Protein AF-A0A7C7A489-F1 (afdb_monomer)

Sequence (242 aa):
MLIPAAVTIYVAVKKGDIIIATSIGTVVALLFSLALGLTDMSTLFFIEDGAVGGVMVDGVAGMVDICILALLVISCVHIMEAGGGDKKLLELASKFVKSARGAEAAISILVIIMSSIMGLNAPPILAVGTFFAKPIGEEYNIHPYRRANILDATANTLVYSLPWTPALLLVQSISKQANQEFGSVIPVFSTSEMTPWIIYCWVMLVVMIFAVVTGWGREYIGPDGEPVYYNPKEKVSKEMVQ

Mean predicted aligned error: 8.94 Å

Secondary structure (DSSP, 8-state):
-HHHHHHHHHHHHHH--HHHHHHHHHHHHHHHHHHTTSS-HHHHSEEETTEEESHHHHHHHHHHHHHHHHHHHHHHHHHHHHTTHHHHHHHHHHHH--SHHHHHHHHHHHHHHHHHHHT-SHHHHHHHIIIIIHHHHHHTTB-HHHHHHHHHHHHTTGGGGSTTSHHHHHHHHHHHHHHHHHGGGS----HHHHGGG-HHHHHHHHHHHHHHHHTTT--EE-TTS-EESS-HHHHHHHHT--

Radius of gyration: 22.42 Å; Cα contacts (8 Å, |Δi|>4): 260; chains: 1; bounding box: 54×37×72 Å

pLDDT: mean 83.53, std 9.24, range [39.88, 93.19]

Foldseek 3Di:
DVVLVVQLVVCCVPPVDNVVSVVSSVVVVVVVCVVVVVDDPCQQWPADPNDIDHPVVVVVVVCVVLVVLLVVLVVVLVVCVVVCVLVVLLVVQVVQQVAPLSLLVVLLVQLLVVLQVVLDQSNSLSNSVRNPLVSSCVVNQFAPVVSSCSSRLSSQAQSCLHQPHPNLVVVLVVLVVVCVVVPPVRDRDRSNVCSVVPVVNNVSVVVSVVCSVVVPPTWGQDPVRDTDSDRVVVVVVVVVVD

Solvent-accessible surface area (backbone atoms only — not comparable to full-atom values): 12921 Å² total; per-residue (Å²): 116,67,66,31,52,52,52,19,52,53,40,26,73,74,68,70,39,62,68,62,14,51,53,53,20,52,54,47,39,52,53,51,32,46,75,69,69,76,45,54,74,64,54,45,52,35,73,57,98,88,41,78,41,29,58,59,49,52,56,53,58,72,44,45,64,60,52,53,49,49,52,53,49,52,52,53,45,52,54,33,52,75,68,47,41,56,59,54,50,45,59,58,43,52,75,77,30,87,46,60,51,42,47,49,43,52,45,34,52,52,28,35,53,46,5,48,74,69,39,44,46,69,69,32,41,54,48,46,42,63,70,47,42,48,60,52,27,59,74,60,39,43,22,69,67,46,52,51,50,45,44,52,56,34,21,63,8,64,19,70,36,37,50,84,11,63,67,34,49,47,52,40,50,51,32,48,54,48,20,72,75,66,35,88,80,42,75,70,64,54,38,72,70,48,26,79,69,44,53,68,27,57,51,48,41,53,52,48,52,48,28,35,69,76,46,62,83,51,34,14,52,34,98,86,67,48,82,27,80,58,64,59,75,66,50,54,61,52,64,77,72,107

Structure (mmCIF, N/CA/C/O backbone):
data_AF-A0A7C7A489-F1
#
_entry.id   AF-A0A7C7A489-F1
#
loop_
_atom_site.group_PDB
_atom_site.id
_atom_site.type_symbol
_atom_site.label_atom_id
_atom_site.label_alt_id
_atom_site.label_comp_id
_atom_site.label_asym_id
_atom_site.label_entity_id
_atom_site.label_seq_id
_atom_site.pdbx_PDB_ins_code
_atom_site.Cartn_x
_atom_site.Cartn_y
_atom_site.Cartn_z
_atom_site.occupancy
_atom_site.B_iso_or_equiv
_atom_site.auth_seq_id
_atom_site.auth_comp_id
_atom_site.auth_asym_id
_atom_site.auth_atom_id
_atom_site.pdbx_PDB_model_num
ATOM 1 N N . MET A 1 1 ? 13.845 -9.366 -15.078 1.00 66.38 1 MET A N 1
ATOM 2 C CA . MET A 1 1 ? 13.034 -8.774 -13.985 1.00 66.38 1 MET A CA 1
ATOM 3 C C . MET A 1 1 ? 12.353 -9.804 -13.074 1.00 66.38 1 MET A C 1
ATOM 5 O O . MET A 1 1 ? 12.264 -9.544 -11.883 1.00 66.38 1 MET A O 1
ATOM 9 N N . LEU A 1 2 ? 11.912 -10.973 -13.569 1.00 82.38 2 LEU A N 1
ATOM 10 C CA . LEU A 1 2 ? 11.177 -11.955 -12.745 1.00 82.38 2 LEU A CA 1
ATOM 11 C C . LEU A 1 2 ? 12.017 -12.651 -11.660 1.00 82.38 2 LEU A C 1
ATOM 13 O O . LEU A 1 2 ? 11.511 -12.883 -10.568 1.00 82.38 2 LEU A O 1
ATOM 17 N N . ILE A 1 3 ? 13.291 -12.967 -11.931 1.00 87.44 3 ILE A N 1
ATOM 18 C CA . ILE A 1 3 ? 14.142 -13.684 -10.964 1.00 87.44 3 ILE A CA 1
ATOM 19 C C . ILE A 1 3 ? 14.401 -12.846 -9.699 1.00 87.44 3 ILE A C 1
ATOM 21 O O . ILE A 1 3 ? 14.109 -13.349 -8.614 1.00 87.44 3 ILE A O 1
ATOM 25 N N . PRO A 1 4 ? 14.856 -11.577 -9.785 1.00 87.44 4 PRO A N 1
ATOM 26 C CA . PRO A 1 4 ? 14.993 -10.737 -8.595 1.00 87.44 4 PRO A CA 1
ATOM 27 C C . PRO A 1 4 ? 13.687 -10.601 -7.806 1.00 87.44 4 PRO A C 1
ATOM 29 O O . PRO A 1 4 ? 13.697 -10.770 -6.591 1.00 87.44 4 PRO A O 1
ATOM 32 N N . ALA A 1 5 ? 12.553 -10.403 -8.491 1.00 87.75 5 ALA A N 1
ATOM 33 C CA . ALA A 1 5 ? 11.243 -10.314 -7.847 1.00 87.75 5 ALA A CA 1
ATOM 34 C C . ALA A 1 5 ? 10.870 -11.604 -7.093 1.00 87.75 5 ALA A C 1
ATOM 36 O O . ALA A 1 5 ? 10.425 -11.548 -5.948 1.00 87.75 5 ALA A O 1
ATOM 37 N N . ALA A 1 6 ? 11.105 -12.774 -7.694 1.00 89.75 6 ALA A N 1
ATOM 38 C CA . ALA A 1 6 ? 10.862 -14.061 -7.048 1.00 89.75 6 ALA A CA 1
ATOM 39 C C . ALA A 1 6 ? 11.741 -14.254 -5.799 1.00 89.75 6 ALA A C 1
ATOM 41 O O . ALA A 1 6 ? 11.254 -14.726 -4.772 1.00 89.75 6 ALA A O 1
ATOM 42 N N . VAL A 1 7 ? 13.013 -13.840 -5.858 1.00 89.50 7 VAL A N 1
ATOM 43 C CA . VAL A 1 7 ? 13.924 -13.884 -4.705 1.00 89.50 7 VAL A CA 1
ATOM 44 C C . VAL A 1 7 ? 13.444 -12.953 -3.590 1.00 89.50 7 VAL A C 1
ATOM 46 O O . VAL A 1 7 ? 13.404 -13.373 -2.434 1.00 89.50 7 VAL A O 1
ATOM 49 N N . THR A 1 8 ? 13.021 -11.728 -3.914 1.00 89.62 8 THR A N 1
ATOM 50 C CA . THR A 1 8 ? 12.444 -10.788 -2.940 1.00 89.62 8 THR A CA 1
ATOM 51 C C . THR A 1 8 ? 11.235 -11.385 -2.234 1.00 89.62 8 THR A C 1
ATOM 53 O O . THR A 1 8 ? 11.190 -11.383 -1.005 1.00 89.62 8 THR A O 1
ATOM 56 N N . ILE A 1 9 ? 10.283 -11.943 -2.989 1.00 89.12 9 ILE A N 1
ATOM 57 C CA . ILE A 1 9 ? 9.074 -12.559 -2.425 1.00 89.12 9 ILE A CA 1
ATOM 58 C C . ILE A 1 9 ? 9.450 -13.740 -1.526 1.00 89.12 9 ILE A C 1
ATOM 60 O O . ILE A 1 9 ? 8.954 -13.844 -0.406 1.00 89.12 9 ILE A O 1
ATOM 64 N N . TYR A 1 10 ? 10.370 -14.600 -1.965 1.00 91.12 10 TYR A N 1
ATOM 65 C CA . TYR A 1 10 ? 10.822 -15.740 -1.170 1.00 91.12 10 TYR A CA 1
ATOM 66 C C . TYR A 1 10 ? 11.453 -15.314 0.166 1.00 91.12 10 TYR A C 1
ATOM 68 O O . TYR A 1 10 ? 11.145 -15.883 1.216 1.00 91.12 10 TYR A O 1
ATOM 76 N N . VAL A 1 11 ? 12.310 -14.289 0.154 1.00 89.75 11 VAL A N 1
ATOM 77 C CA . VAL A 1 11 ? 12.927 -13.757 1.377 1.00 89.75 11 VAL A CA 1
ATOM 78 C C . VAL A 1 11 ? 11.886 -13.098 2.281 1.00 89.75 11 VAL A C 1
ATOM 80 O O . VAL A 1 11 ? 11.924 -13.330 3.491 1.00 89.75 11 VAL A O 1
ATOM 83 N N . ALA A 1 12 ? 10.946 -12.335 1.714 1.00 89.06 12 ALA A N 1
ATOM 84 C CA . ALA A 1 12 ? 9.865 -11.698 2.464 1.00 89.06 12 ALA A CA 1
ATOM 85 C C . ALA A 1 12 ? 9.018 -12.738 3.207 1.00 89.06 12 ALA A C 1
ATOM 87 O O . ALA A 1 12 ? 8.796 -12.602 4.407 1.00 89.06 12 ALA A O 1
ATOM 88 N N . VAL A 1 13 ? 8.630 -13.821 2.527 1.00 88.88 13 VAL A N 1
ATOM 89 C CA . VAL A 1 13 ? 7.837 -14.908 3.122 1.00 88.88 13 VAL A CA 1
ATOM 90 C C . VAL A 1 13 ? 8.614 -15.647 4.215 1.00 88.88 13 VAL A C 1
ATOM 92 O O . VAL A 1 13 ? 8.036 -16.010 5.235 1.00 88.88 13 VAL A O 1
ATOM 95 N N . LYS A 1 14 ? 9.924 -15.866 4.040 1.00 88.94 14 LYS A N 1
ATOM 96 C CA . LYS A 1 14 ? 10.725 -16.647 4.996 1.00 88.94 14 LYS A CA 1
ATOM 97 C C . LYS A 1 14 ? 11.147 -15.862 6.241 1.00 88.94 14 LYS A C 1
ATOM 99 O O . LYS A 1 14 ? 11.217 -16.446 7.318 1.00 88.94 14 LYS A O 1
ATOM 104 N N . LYS A 1 15 ? 11.506 -14.582 6.095 1.00 82.06 15 LYS A N 1
ATOM 105 C CA . LYS A 1 15 ? 12.010 -13.750 7.204 1.00 82.06 15 LYS A CA 1
ATOM 106 C C . LYS A 1 15 ? 10.948 -12.851 7.835 1.00 82.06 15 LYS A C 1
ATOM 108 O O . LYS A 1 15 ? 11.158 -12.418 8.960 1.00 82.06 15 LYS A O 1
ATOM 113 N N . GLY A 1 16 ? 9.866 -12.533 7.124 1.00 77.50 16 GLY A N 1
ATOM 114 C CA . GLY A 1 16 ? 8.839 -11.593 7.588 1.00 77.50 16 GLY A CA 1
ATOM 115 C C . GLY A 1 16 ? 9.279 -10.123 7.627 1.00 77.50 16 GLY A C 1
ATOM 116 O O . GLY A 1 16 ? 8.478 -9.265 7.981 1.00 77.50 16 GLY A O 1
ATOM 117 N N . ASP A 1 17 ? 10.524 -9.813 7.251 1.00 84.38 17 ASP A N 1
ATOM 118 C CA . ASP A 1 17 ? 11.072 -8.455 7.255 1.00 84.38 17 ASP A CA 1
ATOM 119 C C . ASP A 1 17 ? 11.165 -7.911 5.823 1.00 84.38 17 ASP A C 1
ATOM 121 O O . ASP A 1 17 ? 11.968 -8.372 4.999 1.00 84.38 17 ASP A O 1
ATOM 125 N N . ILE A 1 18 ? 10.331 -6.910 5.538 1.00 84.69 18 ILE A N 1
ATOM 126 C CA . ILE A 1 18 ? 10.249 -6.276 4.223 1.00 84.69 18 ILE A CA 1
ATOM 127 C C . ILE A 1 18 ? 11.504 -5.459 3.881 1.00 84.69 18 ILE A C 1
ATOM 129 O O . ILE A 1 18 ? 11.868 -5.386 2.709 1.00 84.69 18 ILE A O 1
ATOM 133 N N . ILE A 1 19 ? 12.211 -4.899 4.871 1.00 87.38 19 ILE A N 1
ATOM 134 C CA . ILE A 1 19 ? 13.444 -4.117 4.670 1.00 87.38 19 ILE A CA 1
ATOM 135 C C . ILE A 1 19 ? 14.561 -5.046 4.201 1.00 87.38 19 ILE A C 1
ATOM 137 O O . ILE A 1 19 ? 15.261 -4.755 3.230 1.00 87.38 19 ILE A O 1
ATOM 141 N N . ILE A 1 20 ? 14.702 -6.205 4.846 1.00 89.19 20 ILE A N 1
ATOM 142 C CA . ILE A 1 20 ? 15.692 -7.209 4.444 1.00 89.19 20 ILE A CA 1
ATOM 143 C C . ILE A 1 20 ? 15.353 -7.765 3.056 1.00 89.19 20 ILE A C 1
ATOM 145 O O . ILE A 1 20 ? 16.240 -7.904 2.211 1.00 89.19 20 ILE A O 1
ATOM 1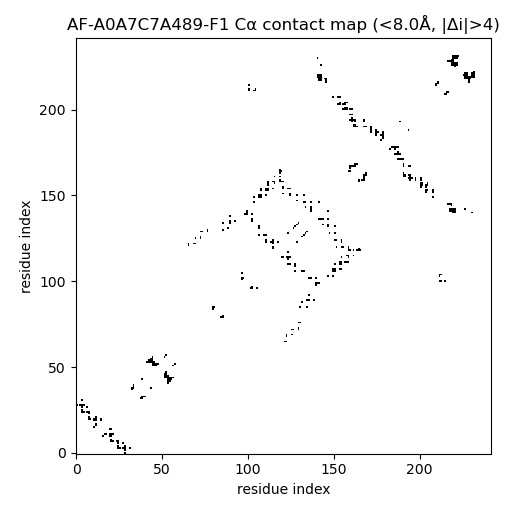49 N N . ALA A 1 21 ? 14.079 -8.077 2.808 1.00 89.62 21 ALA A N 1
ATOM 150 C CA . ALA A 1 21 ? 13.636 -8.637 1.537 1.00 89.62 21 ALA A CA 1
ATOM 151 C C . ALA A 1 21 ? 13.879 -7.689 0.356 1.00 89.62 21 ALA A C 1
ATOM 153 O O . ALA A 1 21 ? 14.418 -8.108 -0.671 1.00 89.62 21 ALA A O 1
ATOM 154 N N . THR A 1 22 ? 13.520 -6.414 0.510 1.00 89.12 22 THR A N 1
ATOM 155 C CA . THR A 1 22 ? 13.726 -5.384 -0.518 1.00 89.12 22 THR A CA 1
ATOM 156 C C . THR A 1 22 ? 15.206 -5.098 -0.736 1.00 89.12 22 THR A C 1
ATOM 158 O O . THR A 1 22 ? 15.642 -5.063 -1.882 1.00 89.12 22 THR A O 1
ATOM 161 N N . SER A 1 23 ? 16.003 -5.015 0.333 1.00 90.75 23 SER A N 1
ATOM 162 C CA . SER A 1 23 ? 17.452 -4.797 0.233 1.00 90.75 23 SER A CA 1
ATOM 163 C C . SER A 1 23 ? 18.152 -5.920 -0.542 1.00 90.75 23 SER A C 1
ATOM 165 O O . SER A 1 23 ? 18.919 -5.657 -1.468 1.00 90.75 23 SER A O 1
ATOM 167 N N . ILE A 1 24 ? 17.850 -7.185 -0.219 1.00 90.75 24 ILE A N 1
ATOM 168 C CA . ILE A 1 24 ? 18.388 -8.347 -0.949 1.00 90.75 24 ILE A CA 1
ATOM 169 C C . ILE A 1 24 ? 17.882 -8.355 -2.395 1.00 90.75 24 ILE A C 1
ATOM 171 O O . ILE A 1 24 ? 18.660 -8.599 -3.315 1.00 90.75 24 ILE A O 1
ATOM 175 N N . GLY A 1 25 ? 16.602 -8.043 -2.599 1.00 90.00 25 GLY A N 1
ATOM 176 C CA . GLY A 1 25 ? 15.992 -7.897 -3.918 1.00 90.00 25 GLY A CA 1
ATOM 177 C C . GLY A 1 25 ? 16.738 -6.933 -4.829 1.00 90.00 25 GLY A C 1
ATOM 178 O O . GLY A 1 25 ? 17.079 -7.293 -5.954 1.00 90.00 25 GLY A O 1
ATOM 179 N N . THR A 1 26 ? 17.039 -5.736 -4.325 1.00 89.38 26 THR A N 1
ATOM 180 C CA . THR A 1 26 ? 17.765 -4.695 -5.060 1.00 89.38 26 THR A CA 1
ATOM 181 C C . THR A 1 26 ? 19.175 -5.145 -5.429 1.00 89.38 26 THR A C 1
ATOM 183 O O . THR A 1 26 ? 19.579 -4.989 -6.578 1.00 89.38 26 THR A O 1
ATOM 186 N N . VAL A 1 27 ? 19.911 -5.774 -4.504 1.00 90.00 27 VAL A N 1
ATOM 187 C CA . VAL A 1 27 ? 21.261 -6.295 -4.790 1.00 90.00 27 VAL A CA 1
ATOM 188 C C . VAL A 1 27 ? 21.215 -7.391 -5.856 1.00 90.00 27 VAL A C 1
ATOM 190 O O . VAL A 1 27 ? 22.009 -7.380 -6.794 1.00 90.00 27 VAL A O 1
ATOM 193 N N . VAL A 1 28 ? 20.264 -8.322 -5.760 1.00 90.38 28 VAL A N 1
ATOM 194 C CA . VAL A 1 28 ? 20.098 -9.387 -6.761 1.00 90.38 28 VAL A CA 1
ATOM 195 C C . VAL A 1 28 ? 19.691 -8.805 -8.114 1.00 90.38 28 VAL A C 1
ATOM 197 O O . VAL A 1 28 ? 20.223 -9.234 -9.134 1.00 90.38 28 VAL A O 1
ATOM 200 N N . ALA A 1 29 ? 18.798 -7.812 -8.144 1.00 88.69 29 ALA A N 1
ATOM 201 C CA . ALA A 1 29 ? 18.410 -7.118 -9.370 1.00 88.69 29 ALA A CA 1
ATOM 202 C C . ALA A 1 29 ? 19.604 -6.433 -10.037 1.00 88.69 29 ALA A C 1
ATOM 204 O O . ALA A 1 29 ? 19.788 -6.587 -11.243 1.00 88.69 29 ALA A O 1
ATOM 205 N N . LEU A 1 30 ? 20.441 -5.755 -9.250 1.00 88.00 30 LEU A N 1
ATOM 206 C CA . LEU A 1 30 ? 21.654 -5.097 -9.717 1.00 88.00 30 LEU A CA 1
ATOM 207 C C . LEU A 1 30 ? 22.629 -6.093 -10.359 1.00 88.00 30 LEU A C 1
ATOM 209 O O . LEU A 1 30 ? 23.068 -5.894 -11.490 1.00 88.00 30 LEU A O 1
ATOM 213 N N . LEU A 1 31 ? 22.916 -7.199 -9.663 1.00 87.81 31 LEU A N 1
ATOM 214 C CA . LEU A 1 31 ? 23.804 -8.251 -10.162 1.00 87.81 31 LEU A CA 1
ATOM 215 C C . LEU A 1 31 ? 23.260 -8.903 -11.436 1.00 87.81 31 LEU A C 1
ATOM 217 O O . LEU A 1 31 ? 24.017 -9.140 -12.373 1.00 87.81 31 LEU A O 1
ATOM 221 N N . PHE A 1 32 ? 21.951 -9.157 -11.497 1.00 88.25 32 PHE A N 1
ATOM 222 C CA . PHE A 1 32 ? 21.306 -9.686 -12.699 1.00 88.25 32 PHE A CA 1
ATOM 223 C C . PHE A 1 32 ? 21.359 -8.705 -13.872 1.00 88.25 32 PHE A C 1
ATOM 225 O O . PHE A 1 32 ? 21.563 -9.138 -15.003 1.00 88.25 32 PHE A O 1
ATOM 232 N N . SER A 1 33 ? 21.180 -7.405 -13.621 1.00 85.50 33 SER A N 1
ATOM 233 C CA . SER A 1 33 ? 21.236 -6.375 -14.665 1.00 85.50 33 SER A CA 1
ATOM 234 C C . SER A 1 33 ? 22.630 -6.284 -15.287 1.00 85.50 33 SER A C 1
ATOM 236 O O . SER A 1 33 ? 22.757 -6.277 -16.510 1.00 85.50 33 SER A O 1
ATOM 238 N N . LEU A 1 34 ? 23.670 -6.316 -14.445 1.00 86.31 34 LEU A N 1
ATOM 239 C CA . LEU A 1 34 ? 25.073 -6.341 -14.870 1.00 86.31 34 LEU A CA 1
ATOM 240 C C . LEU A 1 34 ? 25.415 -7.633 -15.627 1.00 86.31 34 LEU A C 1
ATOM 242 O O . LEU A 1 34 ? 26.027 -7.588 -16.689 1.00 86.31 34 LEU A O 1
ATOM 246 N N . ALA A 1 35 ? 24.990 -8.792 -15.113 1.00 86.06 35 ALA A N 1
ATOM 247 C CA . ALA A 1 35 ? 25.292 -10.089 -15.723 1.00 86.06 35 ALA A CA 1
ATOM 248 C C . ALA A 1 35 ? 24.660 -10.267 -17.114 1.00 86.06 35 ALA A C 1
ATOM 250 O O . ALA A 1 35 ? 25.214 -10.971 -17.955 1.00 86.06 35 ALA A O 1
ATOM 251 N N . LEU A 1 36 ? 23.504 -9.644 -17.357 1.00 85.06 36 LEU A N 1
ATOM 252 C CA . LEU A 1 36 ? 22.805 -9.683 -18.643 1.00 85.06 36 LEU A CA 1
ATOM 253 C C . LEU A 1 36 ? 23.231 -8.556 -19.598 1.00 85.06 36 LEU A C 1
ATOM 255 O O . LEU A 1 36 ? 22.686 -8.474 -20.696 1.00 85.06 36 LEU A O 1
ATOM 259 N N . GLY A 1 37 ? 24.165 -7.687 -19.193 1.00 80.88 37 GLY A N 1
ATOM 260 C CA . GLY A 1 37 ? 24.594 -6.534 -19.991 1.00 80.88 37 GLY A CA 1
ATOM 261 C C . GLY A 1 37 ? 23.483 -5.505 -20.227 1.00 80.88 37 GLY A C 1
ATOM 262 O O . GLY A 1 37 ? 23.537 -4.753 -21.192 1.00 80.88 37 GLY A O 1
ATOM 263 N N . LEU A 1 38 ? 22.450 -5.488 -19.374 1.00 80.69 38 LEU A N 1
ATOM 264 C CA . LEU A 1 38 ? 21.348 -4.520 -19.450 1.00 80.69 38 LEU A CA 1
ATOM 265 C C . LEU A 1 38 ? 21.744 -3.156 -18.870 1.00 80.69 38 LEU A C 1
ATOM 267 O O . LEU A 1 38 ? 21.043 -2.165 -19.060 1.00 80.69 38 LEU A O 1
ATOM 271 N N . THR A 1 39 ? 22.816 -3.113 -18.083 1.00 75.31 39 THR A N 1
ATOM 272 C CA . THR A 1 39 ? 23.300 -1.919 -17.386 1.00 75.31 39 THR A CA 1
ATOM 273 C C . THR A 1 39 ? 24.802 -2.058 -17.192 1.00 75.31 39 THR A C 1
ATOM 275 O O . THR A 1 39 ? 25.259 -3.131 -16.805 1.00 75.31 39 THR A O 1
ATOM 278 N N . ASP A 1 40 ? 25.552 -0.981 -17.411 1.00 79.94 40 ASP A N 1
ATOM 279 C CA . ASP A 1 40 ? 26.994 -0.923 -17.166 1.00 79.94 40 ASP A CA 1
ATOM 280 C C . ASP A 1 40 ? 27.303 -0.211 -15.846 1.00 79.94 40 ASP A C 1
ATOM 282 O O . ASP A 1 40 ? 26.515 0.598 -15.345 1.00 79.94 40 ASP A O 1
ATOM 286 N N . MET A 1 41 ? 28.493 -0.452 -15.289 1.00 72.94 41 MET A N 1
ATOM 287 C CA . MET A 1 41 ? 28.943 0.236 -14.068 1.00 72.94 41 MET A CA 1
ATOM 288 C C . MET A 1 41 ? 28.953 1.764 -14.216 1.00 72.94 41 MET A C 1
ATOM 290 O O . MET A 1 41 ? 28.667 2.470 -13.253 1.00 72.94 41 MET A O 1
ATOM 294 N N . SER A 1 42 ? 29.199 2.270 -15.427 1.00 73.25 42 SER A N 1
ATOM 295 C CA . SER A 1 42 ? 29.129 3.699 -15.754 1.00 73.25 42 SER A CA 1
ATOM 296 C C . SER A 1 42 ? 27.712 4.266 -15.660 1.00 73.25 42 SER A C 1
ATOM 298 O O . SER A 1 42 ? 27.541 5.421 -15.307 1.00 73.25 42 SER A O 1
ATOM 300 N N . THR A 1 43 ? 26.677 3.468 -15.921 1.00 76.06 43 THR A N 1
ATOM 301 C CA . THR A 1 43 ? 25.277 3.906 -15.773 1.00 76.06 43 THR A CA 1
ATOM 302 C C . THR A 1 43 ? 24.770 3.824 -14.330 1.00 76.06 43 THR A C 1
ATOM 304 O O . THR A 1 43 ? 23.785 4.473 -13.978 1.00 76.06 43 THR A O 1
ATOM 307 N N . LEU A 1 44 ? 25.449 3.059 -13.467 1.00 76.50 44 LEU A N 1
ATOM 308 C CA . LEU A 1 44 ? 25.103 2.959 -12.046 1.00 76.50 44 LEU A CA 1
ATOM 309 C C . LEU A 1 44 ? 25.547 4.185 -11.255 1.00 76.50 44 LEU A C 1
ATOM 311 O O . LEU A 1 44 ? 24.767 4.700 -10.454 1.00 76.50 44 LEU A O 1
ATOM 315 N N . PHE A 1 45 ? 26.776 4.635 -11.506 1.00 77.75 45 PHE A N 1
ATOM 316 C CA . PHE A 1 45 ? 27.343 5.855 -10.951 1.00 77.75 45 PHE A CA 1
ATOM 317 C C . PHE A 1 45 ? 28.235 6.504 -12.003 1.00 77.75 45 PHE A C 1
ATOM 319 O O . PHE A 1 45 ? 29.250 5.930 -12.402 1.00 77.75 45 PHE A O 1
ATOM 326 N N . PHE A 1 46 ? 27.887 7.717 -12.411 1.00 79.50 46 PHE A N 1
ATOM 327 C CA . PHE A 1 46 ? 28.763 8.560 -13.210 1.00 79.50 46 PHE A CA 1
ATOM 328 C C . PHE A 1 46 ? 28.903 9.931 -12.571 1.00 79.50 46 PHE A C 1
ATOM 330 O O . PHE A 1 46 ? 28.091 10.353 -11.752 1.00 79.50 46 PHE A O 1
ATOM 337 N N . ILE A 1 47 ? 29.979 10.616 -12.932 1.00 78.88 47 ILE A N 1
ATOM 338 C CA . ILE A 1 47 ? 30.190 12.007 -12.565 1.00 78.88 47 ILE A CA 1
ATOM 339 C C . ILE A 1 47 ? 30.291 12.769 -13.874 1.00 78.88 47 ILE A C 1
ATOM 341 O O . ILE A 1 47 ? 31.210 12.527 -14.655 1.00 78.88 47 ILE A O 1
ATOM 345 N N . GLU A 1 48 ? 29.340 13.663 -14.108 1.00 76.06 48 GLU A N 1
ATOM 346 C CA . GLU A 1 48 ? 29.317 14.549 -15.268 1.00 76.06 48 GLU A CA 1
ATOM 347 C C . GLU A 1 48 ? 29.211 15.984 -14.749 1.00 76.06 48 GLU A C 1
ATOM 349 O O . GLU A 1 48 ? 28.388 16.281 -13.883 1.00 76.06 48 GLU A O 1
ATOM 354 N N . ASP A 1 49 ? 30.132 16.848 -15.181 1.00 73.44 49 ASP A N 1
ATOM 355 C CA . ASP A 1 49 ? 30.208 18.265 -14.793 1.00 73.44 49 ASP A CA 1
ATOM 356 C C . ASP A 1 49 ? 30.117 18.551 -13.278 1.00 73.44 49 ASP A C 1
ATOM 358 O O . ASP A 1 49 ? 29.551 19.547 -12.828 1.00 73.44 49 ASP A O 1
ATOM 362 N N . GLY A 1 50 ? 30.712 17.678 -12.458 1.00 76.88 50 GLY A N 1
ATOM 363 C CA . GLY A 1 50 ? 30.758 17.833 -11.000 1.00 76.88 50 GLY A CA 1
ATOM 364 C C . GLY A 1 50 ? 29.479 17.415 -10.265 1.00 76.88 50 GLY A C 1
ATOM 365 O O . GLY A 1 50 ? 29.450 17.480 -9.035 1.00 76.88 50 GLY A O 1
ATOM 366 N N . ALA A 1 51 ? 28.456 16.938 -10.979 1.00 75.44 51 ALA A N 1
ATOM 367 C CA . ALA A 1 51 ? 27.287 16.289 -10.402 1.00 75.44 51 ALA A CA 1
ATOM 368 C C . ALA A 1 51 ? 27.460 14.763 -10.422 1.00 75.44 51 ALA A C 1
ATOM 370 O O . ALA A 1 51 ? 27.904 14.184 -11.413 1.00 75.44 51 ALA A O 1
ATOM 371 N N . VAL A 1 52 ? 27.106 14.103 -9.315 1.00 80.31 52 VAL A N 1
ATOM 372 C CA . VAL A 1 52 ? 27.022 12.637 -9.269 1.00 80.31 52 VAL A CA 1
ATOM 373 C C . VAL A 1 52 ? 25.666 12.238 -9.842 1.00 80.31 52 VAL A C 1
ATOM 375 O O . VAL A 1 52 ? 24.635 12.603 -9.282 1.00 80.31 52 VAL A O 1
ATOM 378 N N . GLY A 1 53 ? 25.677 11.509 -10.950 1.00 79.62 53 GLY A N 1
ATOM 379 C CA . GLY A 1 53 ? 24.505 10.942 -11.602 1.00 79.62 53 GLY A CA 1
ATOM 380 C C . GLY A 1 53 ? 24.523 9.416 -11.577 1.00 79.62 53 GLY A C 1
ATOM 381 O O . GLY A 1 53 ? 25.487 8.779 -11.138 1.00 79.62 53 GLY A O 1
ATOM 382 N N . GLY A 1 54 ? 23.438 8.819 -12.053 1.00 84.38 54 GLY A N 1
ATOM 383 C CA . GLY A 1 54 ? 23.302 7.375 -12.192 1.00 84.38 54 GLY A CA 1
ATOM 384 C C . GLY A 1 54 ? 22.048 6.843 -11.520 1.00 84.38 54 GLY A C 1
ATOM 385 O O . GLY A 1 54 ? 21.454 7.482 -10.651 1.00 84.38 54 GLY A O 1
ATOM 386 N N . VAL A 1 55 ? 21.679 5.621 -11.898 1.00 83.56 55 VAL A N 1
ATOM 387 C CA . VAL A 1 55 ? 20.402 4.991 -11.520 1.00 83.56 55 VAL A CA 1
ATOM 388 C C . VAL A 1 55 ? 20.187 4.949 -10.000 1.00 83.56 55 VAL A C 1
ATOM 390 O O . VAL A 1 55 ? 19.060 5.074 -9.523 1.00 83.56 55 VAL A O 1
ATOM 393 N N . MET A 1 56 ? 21.260 4.799 -9.217 1.00 82.69 56 MET A N 1
ATOM 394 C CA . MET A 1 56 ? 21.175 4.781 -7.752 1.00 82.69 56 MET A CA 1
ATOM 395 C C . MET A 1 56 ? 20.909 6.170 -7.161 1.00 82.69 56 MET A C 1
ATOM 397 O O . MET A 1 56 ? 20.150 6.283 -6.199 1.00 82.69 56 MET A O 1
ATOM 401 N N . VAL A 1 57 ? 21.510 7.220 -7.729 1.00 85.75 57 VAL A N 1
ATOM 402 C CA . VAL A 1 57 ? 21.284 8.603 -7.286 1.00 85.75 57 VAL A CA 1
ATOM 403 C C . VAL A 1 57 ? 19.866 9.031 -7.637 1.00 85.75 57 VAL A C 1
ATOM 405 O O . VAL A 1 57 ? 19.161 9.538 -6.767 1.00 85.75 57 VAL A O 1
ATOM 408 N N . ASP A 1 58 ? 19.417 8.736 -8.857 1.00 85.94 58 ASP A N 1
ATOM 409 C CA . ASP A 1 58 ? 18.056 9.031 -9.314 1.00 85.94 58 ASP A CA 1
ATOM 410 C C . ASP A 1 58 ? 17.007 8.301 -8.466 1.00 85.94 58 ASP A C 1
ATOM 412 O O . ASP A 1 58 ? 15.986 8.879 -8.092 1.00 85.94 58 ASP A O 1
ATOM 416 N N . GLY A 1 59 ? 17.284 7.048 -8.089 1.00 84.44 59 GLY A N 1
ATOM 417 C CA . GLY A 1 59 ? 16.429 6.276 -7.190 1.00 84.44 59 GLY A CA 1
ATOM 418 C C . GLY A 1 59 ? 16.287 6.909 -5.803 1.00 84.44 59 GLY A C 1
ATOM 419 O O . GLY A 1 59 ? 15.182 6.967 -5.266 1.00 84.44 59 GLY A O 1
ATOM 420 N N . VAL A 1 60 ? 17.381 7.421 -5.226 1.00 86.94 60 VAL A N 1
ATOM 421 C CA . VAL A 1 60 ? 17.335 8.137 -3.939 1.00 86.94 60 VAL A CA 1
ATOM 422 C C . VAL A 1 60 ? 16.626 9.482 -4.093 1.00 86.94 60 VAL A C 1
ATOM 424 O O . VAL A 1 60 ? 15.755 9.801 -3.284 1.00 86.94 60 VAL A O 1
ATOM 427 N N . ALA A 1 61 ? 16.950 10.244 -5.140 1.00 87.94 61 ALA A N 1
ATOM 428 C CA . ALA A 1 61 ? 16.345 11.540 -5.427 1.00 87.94 61 ALA A CA 1
ATOM 429 C C . ALA A 1 61 ? 14.821 11.430 -5.598 1.00 87.94 61 ALA A C 1
ATOM 431 O O . ALA A 1 61 ? 14.082 12.223 -5.018 1.00 87.94 61 ALA A O 1
ATOM 432 N N . GLY A 1 62 ? 14.340 10.390 -6.287 1.00 85.38 62 GLY A N 1
ATOM 433 C CA . GLY A 1 62 ? 12.911 10.130 -6.481 1.00 85.38 62 GLY A CA 1
ATOM 434 C C . GLY A 1 62 ? 12.128 9.826 -5.196 1.00 85.38 62 GLY A C 1
ATOM 435 O O . GLY A 1 62 ? 10.903 9.919 -5.192 1.00 85.38 62 GLY A O 1
ATOM 436 N N . MET A 1 63 ? 12.806 9.494 -4.093 1.00 87.75 63 MET A N 1
ATOM 437 C CA . MET A 1 63 ? 12.167 9.223 -2.798 1.00 87.75 63 MET A CA 1
ATOM 438 C C . MET A 1 63 ? 12.174 10.427 -1.850 1.00 87.75 63 MET A C 1
ATOM 440 O O . MET A 1 63 ? 11.484 10.397 -0.828 1.00 87.75 63 MET A O 1
ATOM 444 N N . VAL A 1 64 ? 12.917 11.493 -2.171 1.00 89.69 64 VAL A N 1
ATOM 445 C CA . VAL A 1 64 ? 13.063 12.677 -1.308 1.00 89.69 64 VAL A CA 1
ATOM 446 C C . VAL A 1 64 ? 11.709 13.323 -1.013 1.00 89.69 64 VAL A C 1
ATOM 448 O O . VAL A 1 64 ? 11.422 13.622 0.146 1.00 89.69 64 VAL A O 1
ATOM 451 N N . ASP A 1 65 ? 10.840 13.454 -2.015 1.00 85.25 65 ASP A N 1
ATOM 452 C CA . ASP A 1 65 ? 9.521 14.079 -1.859 1.00 85.25 65 ASP A CA 1
ATOM 453 C C . ASP A 1 65 ? 8.632 13.332 -0.854 1.00 85.25 65 ASP A C 1
ATOM 455 O O . ASP A 1 65 ? 7.972 13.943 -0.009 1.00 85.25 65 ASP A O 1
ATOM 459 N N . ILE A 1 66 ? 8.652 11.995 -0.893 1.00 85.75 66 ILE A N 1
ATOM 460 C CA . ILE A 1 66 ? 7.884 11.149 0.031 1.00 85.75 66 ILE A CA 1
ATOM 461 C C . ILE A 1 66 ? 8.453 11.260 1.450 1.00 85.75 66 ILE A C 1
ATOM 463 O O . ILE A 1 66 ? 7.688 11.331 2.413 1.00 85.75 66 ILE A O 1
ATOM 467 N N . CYS A 1 67 ? 9.779 11.321 1.596 1.00 88.88 67 CYS A N 1
ATOM 468 C CA . CYS A 1 67 ? 10.430 11.531 2.889 1.00 88.88 67 CYS A CA 1
ATOM 469 C C . CYS A 1 67 ? 10.070 12.894 3.497 1.00 88.88 67 CYS A C 1
ATOM 471 O O . CYS A 1 67 ? 9.734 12.967 4.679 1.00 88.88 67 CYS A O 1
ATOM 473 N N . ILE A 1 68 ? 10.091 13.968 2.700 1.00 91.06 68 ILE A N 1
ATOM 474 C CA . ILE A 1 68 ? 9.698 15.310 3.151 1.00 91.06 68 ILE A CA 1
ATOM 475 C C . ILE A 1 68 ? 8.233 15.309 3.585 1.00 91.06 68 ILE A C 1
ATOM 477 O O . ILE A 1 68 ? 7.917 15.772 4.681 1.00 91.06 68 ILE A O 1
ATOM 481 N N . LEU A 1 69 ? 7.344 14.737 2.769 1.00 88.12 69 LEU A N 1
ATOM 482 C CA . LEU A 1 69 ? 5.939 14.592 3.129 1.00 88.12 69 LEU A CA 1
ATOM 483 C C . LEU A 1 69 ? 5.778 13.840 4.454 1.00 88.12 69 LEU A C 1
ATOM 485 O O . LEU A 1 69 ? 4.985 14.256 5.295 1.00 88.12 69 LEU A O 1
ATOM 489 N N . ALA A 1 70 ? 6.529 12.757 4.655 1.00 87.94 70 ALA A N 1
ATOM 490 C CA . ALA A 1 70 ? 6.450 11.970 5.874 1.00 87.94 70 ALA A CA 1
ATOM 491 C C . ALA A 1 70 ? 6.818 12.769 7.118 1.00 87.94 70 ALA A C 1
ATOM 493 O O . ALA A 1 70 ? 6.093 12.722 8.113 1.00 87.94 70 ALA A O 1
ATOM 494 N N . LEU A 1 71 ? 7.897 13.545 7.041 1.00 91.75 71 LEU A N 1
ATOM 495 C CA . LEU A 1 71 ? 8.308 14.430 8.124 1.00 91.75 71 LEU A CA 1
ATOM 496 C C . LEU A 1 71 ? 7.222 15.465 8.432 1.00 91.75 71 LEU A C 1
ATOM 498 O O . LEU A 1 71 ? 6.843 15.617 9.591 1.00 91.75 71 LEU A O 1
ATOM 502 N N . LEU A 1 72 ? 6.663 16.110 7.404 1.00 91.62 72 LEU A N 1
ATOM 503 C CA . LEU A 1 72 ? 5.610 17.114 7.570 1.00 91.62 72 LEU A CA 1
ATOM 504 C C . LEU A 1 72 ? 4.329 16.524 8.169 1.00 91.62 72 LEU A C 1
ATOM 506 O O . LEU A 1 72 ? 3.773 17.092 9.107 1.00 91.62 72 LEU A O 1
ATOM 510 N N . VAL A 1 73 ? 3.880 15.369 7.672 1.00 88.69 73 VAL A N 1
ATOM 511 C CA . VAL A 1 73 ? 2.699 14.663 8.187 1.00 88.69 73 VAL A CA 1
ATOM 512 C C . VAL A 1 73 ? 2.899 14.312 9.654 1.00 88.69 73 VAL A C 1
ATOM 514 O O . VAL A 1 73 ? 2.061 14.667 10.478 1.00 88.69 73 VAL A O 1
ATOM 517 N N . ILE A 1 74 ? 4.028 13.693 10.007 1.00 88.31 74 ILE A N 1
ATOM 518 C CA . ILE A 1 74 ? 4.320 13.318 11.393 1.00 88.31 74 ILE A CA 1
ATOM 519 C C . ILE A 1 74 ? 4.391 14.563 12.287 1.00 88.31 74 ILE A C 1
ATOM 521 O O . ILE A 1 74 ? 3.835 14.544 13.385 1.00 88.31 74 ILE A O 1
ATOM 525 N N . SER A 1 75 ? 5.006 15.661 11.836 1.00 91.12 75 SER A N 1
ATOM 526 C CA . SER A 1 75 ? 5.016 16.926 12.585 1.00 91.12 75 SER A CA 1
ATOM 527 C C . SER A 1 75 ? 3.606 17.477 12.814 1.00 91.12 75 SER A C 1
ATOM 529 O O . SER A 1 75 ? 3.269 17.859 13.933 1.00 91.12 75 SER A O 1
ATOM 531 N N . CYS A 1 76 ? 2.753 17.475 11.790 1.00 89.19 76 CYS A N 1
ATOM 532 C CA . CYS A 1 76 ? 1.363 17.905 11.912 1.00 89.19 76 CYS A CA 1
ATOM 533 C C . CYS A 1 76 ? 0.548 16.996 12.848 1.00 89.19 76 CYS A C 1
ATOM 535 O O . CYS A 1 76 ? -0.268 17.508 13.613 1.00 89.19 76 CYS A O 1
ATOM 537 N N . VAL A 1 77 ? 0.789 15.680 12.840 1.00 85.75 77 VAL A N 1
ATOM 538 C CA . VAL A 1 77 ? 0.171 14.732 13.786 1.00 85.75 77 VAL A CA 1
ATOM 539 C C . VAL A 1 77 ? 0.557 15.088 15.218 1.00 85.75 77 VAL A C 1
ATOM 541 O O . VAL A 1 77 ? -0.327 15.230 16.053 1.00 85.75 77 VAL A O 1
ATOM 544 N N . HIS A 1 78 ? 1.841 15.329 15.496 1.00 87.56 78 HIS A N 1
ATOM 545 C CA . HIS A 1 78 ? 2.296 15.695 16.843 1.00 87.56 78 HIS A CA 1
ATOM 546 C C . HIS A 1 78 ? 1.683 17.017 17.324 1.00 87.56 78 HIS A C 1
ATOM 548 O O . HIS A 1 78 ? 1.292 17.136 18.483 1.00 87.56 78 HIS A O 1
ATOM 554 N N . ILE A 1 79 ? 1.557 18.012 16.439 1.00 90.69 79 ILE A N 1
ATOM 555 C CA . ILE A 1 79 ? 0.880 19.279 16.762 1.00 90.69 79 ILE A CA 1
ATOM 556 C C . ILE A 1 79 ? -0.605 19.034 17.068 1.00 90.69 79 ILE A C 1
ATOM 558 O O . ILE A 1 79 ? -1.147 19.601 18.017 1.00 90.69 79 ILE A O 1
ATOM 562 N N . MET A 1 80 ? -1.267 18.177 16.287 1.00 86.62 80 MET A N 1
ATOM 563 C CA . MET A 1 80 ? -2.664 17.805 16.499 1.00 86.62 80 MET A CA 1
ATOM 564 C C . MET A 1 80 ? -2.863 17.065 17.830 1.00 86.62 80 MET A C 1
ATOM 566 O O . MET A 1 80 ? -3.787 17.401 18.568 1.00 86.62 80 MET A O 1
ATOM 570 N N . GLU A 1 81 ? -1.999 16.103 18.154 1.00 85.06 81 GLU A N 1
ATOM 571 C CA . GLU A 1 81 ? -2.001 15.368 19.425 1.00 85.06 81 GLU A CA 1
ATOM 572 C C . GLU A 1 81 ? -1.777 16.321 20.611 1.00 85.06 81 GLU A C 1
ATOM 574 O O . GLU A 1 81 ? -2.530 16.289 21.585 1.00 85.06 81 GLU A O 1
ATOM 579 N N . ALA A 1 82 ? -0.826 17.258 20.503 1.00 87.94 82 ALA A N 1
A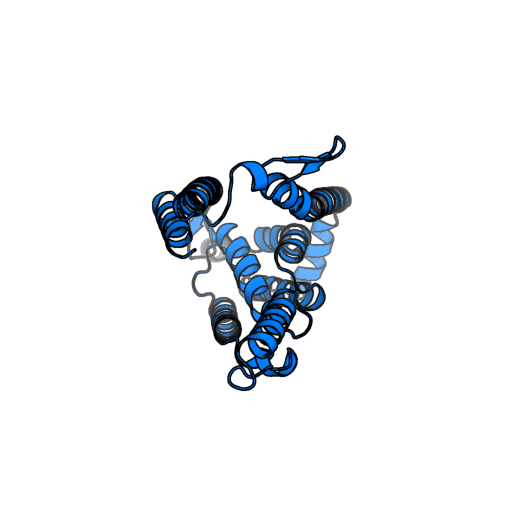TOM 580 C CA . ALA A 1 82 ? -0.591 18.278 21.528 1.00 87.94 82 ALA A CA 1
ATOM 581 C C . ALA A 1 82 ? -1.813 19.193 21.754 1.00 87.94 82 ALA A C 1
ATOM 583 O O . ALA A 1 82 ? -2.062 19.640 22.873 1.00 87.94 82 ALA A O 1
ATOM 584 N N . GLY A 1 83 ? -2.598 19.450 20.704 1.00 86.69 83 GLY A N 1
ATOM 585 C CA . GLY A 1 83 ? -3.847 20.213 20.767 1.00 86.69 83 GLY A CA 1
ATOM 586 C C . GLY A 1 83 ? -5.079 19.415 21.216 1.00 86.69 83 GLY A C 1
ATOM 587 O O . GLY A 1 83 ? -6.177 19.976 21.244 1.00 86.69 83 GLY A O 1
ATOM 588 N N . GLY A 1 84 ? -4.944 18.120 21.528 1.00 85.19 84 GLY A N 1
ATOM 589 C CA . GLY A 1 84 ? -6.072 17.231 21.839 1.00 85.19 84 GLY A CA 1
ATOM 590 C C . GLY A 1 84 ? -6.988 16.945 20.640 1.00 85.19 84 GLY A C 1
ATOM 591 O O . GLY A 1 84 ? -8.176 16.648 20.807 1.00 85.19 84 GLY A O 1
ATOM 592 N N . GLY A 1 85 ? -6.471 17.108 19.419 1.00 81.56 85 GLY A N 1
ATOM 593 C CA . GLY A 1 85 ? -7.201 16.873 18.175 1.00 81.56 85 GLY A CA 1
ATOM 594 C C . GLY A 1 85 ? -7.530 15.399 17.947 1.00 81.56 85 GLY A C 1
ATOM 595 O O . GLY A 1 85 ? -8.584 15.101 17.398 1.00 81.56 85 GLY A O 1
ATOM 596 N N . ASP A 1 86 ? -6.699 14.491 18.454 1.00 78.81 86 ASP A N 1
ATOM 597 C CA . ASP A 1 86 ? -6.950 13.049 18.542 1.00 78.81 86 ASP A CA 1
ATOM 598 C C . ASP A 1 86 ? -8.265 12.741 19.284 1.00 78.81 86 ASP A C 1
ATOM 600 O O . ASP A 1 86 ? -9.121 12.017 18.773 1.00 78.81 86 ASP A O 1
ATOM 604 N N . LYS A 1 87 ? -8.491 13.377 20.440 1.00 82.06 87 LYS A N 1
ATOM 605 C CA . LYS A 1 87 ? -9.707 13.205 21.250 1.00 82.06 87 LYS A CA 1
ATOM 606 C C . LYS A 1 87 ? -10.939 13.776 20.560 1.00 82.06 87 LYS A C 1
ATOM 608 O O . LYS A 1 87 ? -11.988 13.138 20.554 1.00 82.06 87 LYS A O 1
ATOM 613 N N . LYS A 1 88 ? -10.825 14.961 19.949 1.00 83.25 88 LYS A N 1
ATOM 614 C CA . LYS A 1 88 ? -11.927 15.563 19.174 1.00 83.25 88 LYS A CA 1
ATOM 615 C C . LYS A 1 88 ? -12.272 14.743 17.938 1.00 83.25 88 LYS A C 1
ATOM 617 O O . LYS A 1 88 ? -13.450 14.570 17.629 1.00 83.25 88 LYS A O 1
ATOM 622 N N . LEU A 1 89 ? -11.261 14.239 17.235 1.00 81.94 89 LEU A N 1
ATOM 623 C CA . LEU A 1 89 ? -11.451 13.363 16.088 1.00 81.94 89 LEU A CA 1
ATOM 624 C C . LEU A 1 89 ? -12.174 12.090 16.512 1.00 81.94 89 LEU A C 1
ATOM 626 O O . LEU A 1 89 ? -13.102 11.667 15.829 1.00 81.94 89 LEU A O 1
ATOM 630 N N . LEU A 1 90 ? -11.804 11.527 17.661 1.00 80.12 90 LEU A N 1
ATOM 631 C CA . LEU A 1 90 ? -12.460 10.355 18.213 1.00 80.12 90 LEU A CA 1
ATOM 632 C C . LEU A 1 90 ? -13.907 10.632 18.642 1.00 80.12 90 LEU A C 1
ATOM 634 O O . LEU A 1 90 ? -14.797 9.834 18.356 1.00 80.12 90 LEU A O 1
ATOM 638 N N . GLU A 1 91 ? -14.184 11.778 19.265 1.00 83.94 91 GLU A N 1
ATOM 639 C CA . GLU A 1 91 ? -15.548 12.186 19.624 1.00 83.94 91 GLU A CA 1
ATOM 640 C C . GLU A 1 91 ? -16.436 12.363 18.378 1.00 83.94 91 GLU A C 1
ATOM 642 O O . GLU A 1 91 ? -17.600 11.966 18.361 1.00 83.94 91 GLU A O 1
ATOM 647 N N . LEU A 1 92 ? -15.890 12.934 17.302 1.00 81.94 92 LEU A N 1
ATOM 648 C CA . LEU A 1 92 ? -16.599 13.053 16.029 1.00 81.94 92 LEU A CA 1
ATOM 649 C C . LEU A 1 92 ? -16.779 11.692 15.354 1.00 81.94 92 LEU A C 1
ATOM 651 O O . LEU A 1 92 ? -17.874 11.382 14.886 1.00 81.94 92 LEU A O 1
ATOM 655 N N . ALA A 1 93 ? -15.734 10.868 15.327 1.00 79.81 93 ALA A N 1
ATOM 656 C CA . ALA A 1 93 ? -15.771 9.551 14.712 1.00 79.81 93 ALA A CA 1
ATOM 657 C C . ALA A 1 93 ? -16.758 8.631 15.436 1.00 79.81 93 ALA A C 1
ATOM 659 O O . ALA A 1 93 ? -17.577 8.004 14.776 1.00 79.81 93 ALA A O 1
ATOM 660 N N . SER A 1 94 ? -16.759 8.608 16.770 1.00 77.06 94 SER A N 1
ATOM 661 C CA . SER A 1 94 ? -17.656 7.782 17.596 1.00 77.06 94 SER A CA 1
ATOM 662 C C . SER A 1 94 ? -19.145 8.125 17.442 1.00 77.06 94 SER A C 1
ATOM 664 O O . SER A 1 94 ? -20.001 7.266 17.662 1.00 77.06 94 SER A O 1
ATOM 666 N N . LYS A 1 95 ? -19.491 9.340 16.987 1.00 78.25 95 LYS A N 1
ATOM 667 C CA . LYS A 1 95 ? -20.882 9.690 16.628 1.00 78.25 95 LYS A CA 1
ATOM 668 C C . LYS A 1 95 ? -21.384 8.885 15.423 1.00 78.25 95 LYS A C 1
ATOM 670 O O . LYS A 1 95 ? -22.561 8.524 15.383 1.00 78.25 95 LYS A O 1
ATOM 675 N N . PHE A 1 96 ? -20.500 8.572 14.473 1.00 73.56 96 PHE A N 1
ATOM 676 C CA . PHE A 1 96 ? -20.828 7.856 13.232 1.00 73.56 96 PHE A CA 1
ATOM 677 C C . PHE A 1 96 ? -20.404 6.382 13.253 1.00 73.56 96 PHE A C 1
ATOM 679 O O . PHE A 1 96 ? -21.077 5.521 12.686 1.00 73.56 96 PHE A O 1
ATOM 686 N N . VAL A 1 97 ? -19.308 6.074 13.935 1.00 82.44 97 VAL A N 1
ATOM 687 C CA . VAL A 1 97 ? -18.722 4.747 14.064 1.00 82.44 97 VAL A CA 1
ATOM 688 C C . VAL A 1 97 ? -19.140 4.170 15.410 1.00 82.44 97 VAL A C 1
ATOM 690 O O . VAL A 1 97 ? -18.774 4.672 16.462 1.00 82.44 97 VAL A O 1
ATOM 693 N N . LYS A 1 98 ? -19.922 3.089 15.396 1.00 77.81 98 LYS A N 1
ATOM 694 C CA . LYS A 1 98 ? -20.403 2.431 16.629 1.00 77.81 98 LYS A CA 1
ATOM 695 C C . LYS A 1 98 ? -19.843 1.025 16.836 1.00 77.81 98 LYS A C 1
ATOM 697 O O . LYS A 1 98 ? -20.208 0.353 17.790 1.00 77.81 98 LYS A O 1
ATOM 702 N N . SER A 1 99 ? -18.995 0.547 15.927 1.00 83.50 99 SER A N 1
ATOM 703 C CA . SER A 1 99 ? -18.435 -0.806 15.979 1.00 83.50 99 SER A CA 1
ATOM 704 C C . SER A 1 99 ? -17.069 -0.872 15.305 1.00 83.50 99 SER A C 1
ATOM 706 O O . SER A 1 99 ? -16.766 -0.054 14.435 1.00 83.50 99 SER A O 1
ATOM 708 N N . ALA A 1 100 ? -16.290 -1.911 15.623 1.00 82.62 100 ALA A N 1
ATOM 709 C CA . ALA A 1 100 ? -15.029 -2.202 14.938 1.00 82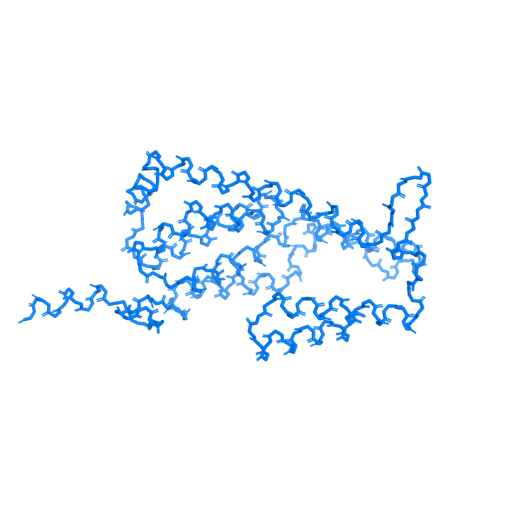.62 100 ALA A CA 1
ATOM 710 C C . ALA A 1 100 ? -15.207 -2.360 13.413 1.00 82.62 100 ALA A C 1
ATOM 712 O O . ALA A 1 100 ? -14.349 -1.942 12.643 1.00 82.62 100 ALA A O 1
ATOM 713 N N . ARG A 1 101 ? -16.361 -2.878 12.957 1.00 85.25 101 ARG A N 1
ATOM 714 C CA . ARG A 1 101 ? -16.721 -2.937 11.523 1.00 85.25 101 ARG A CA 1
ATOM 715 C C . ARG A 1 101 ? -16.840 -1.541 10.917 1.00 85.25 101 ARG A C 1
ATOM 717 O O . ARG A 1 101 ? -16.323 -1.298 9.834 1.00 85.25 101 ARG A O 1
ATOM 724 N N . GLY A 1 102 ? -17.509 -0.627 11.621 1.00 84.94 102 GLY A N 1
ATOM 725 C CA . GLY A 1 102 ? -17.654 0.762 11.186 1.00 84.94 102 GLY A CA 1
ATOM 726 C C . GLY A 1 102 ? -16.316 1.501 11.134 1.00 84.94 102 GLY A C 1
ATOM 727 O O . GLY A 1 102 ? -16.106 2.302 10.231 1.00 84.94 102 GLY A O 1
ATOM 728 N N . ALA A 1 103 ? -15.401 1.197 12.059 1.00 87.38 103 ALA A N 1
ATOM 729 C CA . ALA A 1 103 ? -14.062 1.777 12.086 1.00 87.38 103 ALA A CA 1
ATOM 730 C C . ALA A 1 103 ? -13.241 1.333 10.869 1.00 87.38 103 ALA A C 1
ATOM 732 O O . ALA A 1 103 ? -12.708 2.169 10.144 1.00 87.38 103 ALA A O 1
ATOM 733 N N . GLU A 1 104 ? -13.209 0.025 10.599 1.00 89.12 104 GLU A N 1
ATOM 734 C CA . GLU A 1 104 ? -12.560 -0.532 9.408 1.00 89.12 104 GLU A CA 1
ATOM 735 C C . GLU A 1 104 ? -13.151 0.043 8.112 1.00 89.12 104 GLU A C 1
ATOM 737 O O . GLU A 1 104 ? -12.402 0.406 7.204 1.00 89.12 104 GLU A O 1
ATOM 742 N N . ALA A 1 105 ? -14.478 0.183 8.034 1.00 90.12 105 ALA A N 1
ATOM 743 C CA . ALA A 1 105 ? -15.155 0.762 6.876 1.00 90.12 105 ALA A CA 1
ATOM 744 C C . ALA A 1 105 ? -14.815 2.243 6.678 1.00 90.12 105 ALA A C 1
ATOM 746 O O . ALA A 1 105 ? -14.508 2.650 5.560 1.00 90.12 105 ALA A O 1
ATOM 747 N N . ALA A 1 106 ? -14.818 3.037 7.750 1.00 90.12 106 ALA A N 1
ATOM 748 C CA . ALA A 1 106 ? -14.468 4.451 7.689 1.00 90.12 106 ALA A CA 1
ATOM 749 C C . ALA A 1 106 ? -13.020 4.653 7.222 1.00 90.12 106 ALA A C 1
ATOM 751 O O . ALA A 1 106 ? -12.777 5.476 6.342 1.00 90.12 106 ALA A O 1
ATOM 752 N N . ILE A 1 107 ? -12.077 3.862 7.753 1.00 90.56 107 ILE A N 1
ATOM 753 C CA . ILE A 1 107 ? -10.673 3.881 7.318 1.00 90.56 107 ILE A CA 1
ATOM 754 C C . ILE A 1 107 ? -10.587 3.521 5.833 1.00 90.56 107 ILE A C 1
ATOM 756 O O . ILE A 1 107 ? -10.016 4.278 5.056 1.00 90.56 107 ILE A O 1
ATOM 760 N N . SER A 1 108 ? -11.211 2.414 5.425 1.00 92.00 108 SER A N 1
ATOM 761 C CA . SER A 1 108 ? -11.176 1.927 4.040 1.00 92.00 108 SER A CA 1
ATOM 762 C C . SER A 1 108 ? -11.701 2.963 3.045 1.00 92.00 108 SER A C 1
ATOM 764 O O . SER A 1 108 ? -11.060 3.238 2.036 1.00 92.00 108 SER A O 1
ATOM 766 N N . ILE A 1 109 ? -12.859 3.564 3.332 1.00 91.25 109 ILE A N 1
ATOM 767 C CA . ILE A 1 109 ? -13.487 4.566 2.462 1.00 91.25 109 ILE A CA 1
ATOM 768 C C . ILE A 1 109 ? -12.613 5.816 2.371 1.00 91.25 109 ILE A C 1
ATOM 770 O O . ILE A 1 109 ? -12.389 6.328 1.275 1.00 91.25 109 ILE A O 1
ATOM 774 N N . LEU A 1 110 ? -12.095 6.296 3.505 1.00 91.12 110 LEU A N 1
ATOM 775 C CA . LEU A 1 110 ? -11.266 7.496 3.539 1.00 91.12 110 LEU A CA 1
ATOM 776 C C . LEU A 1 110 ? -9.967 7.308 2.747 1.00 91.12 110 LEU A C 1
ATOM 778 O O . LEU A 1 110 ? -9.592 8.193 1.978 1.00 91.12 110 LEU A O 1
ATOM 782 N N . VAL A 1 111 ? -9.320 6.148 2.889 1.00 93.19 111 VAL A N 1
ATOM 783 C CA . VAL A 1 111 ? -8.123 5.787 2.119 1.00 93.19 111 VAL A CA 1
ATOM 784 C C . VAL A 1 111 ? -8.444 5.707 0.636 1.00 93.19 111 VAL A C 1
ATOM 786 O O . VAL A 1 111 ? -7.759 6.344 -0.151 1.00 93.19 111 VAL A O 1
ATOM 789 N N . ILE A 1 112 ? -9.502 4.991 0.247 1.00 92.06 112 ILE A N 1
ATOM 790 C CA . ILE A 1 112 ? -9.899 4.861 -1.160 1.00 92.06 112 ILE A CA 1
ATOM 791 C C . ILE A 1 112 ? -10.118 6.236 -1.788 1.00 92.06 112 ILE A C 1
ATOM 793 O O . ILE A 1 112 ? -9.620 6.481 -2.883 1.00 92.06 112 ILE A O 1
ATOM 797 N N . ILE A 1 113 ? -10.823 7.145 -1.108 1.00 91.50 113 ILE A N 1
ATOM 798 C CA . ILE A 1 113 ? -11.081 8.499 -1.614 1.00 91.50 113 ILE A CA 1
ATOM 799 C C . ILE A 1 113 ? -9.771 9.283 -1.750 1.00 91.50 113 ILE A C 1
ATOM 801 O O . ILE A 1 113 ? -9.495 9.824 -2.819 1.00 91.50 113 ILE A O 1
ATOM 805 N N . MET A 1 114 ? -8.948 9.320 -0.698 1.00 91.00 114 MET A N 1
ATOM 806 C CA . MET A 1 114 ? -7.669 10.040 -0.707 1.00 91.00 114 MET A CA 1
ATOM 807 C C . MET A 1 114 ? -6.713 9.496 -1.775 1.00 91.00 114 MET A C 1
ATOM 809 O O . MET A 1 114 ? -6.173 10.270 -2.565 1.00 91.00 114 MET A O 1
ATOM 813 N N . SER A 1 115 ? -6.558 8.174 -1.859 1.00 91.44 115 SER A N 1
ATOM 814 C CA . SER A 1 115 ? -5.761 7.504 -2.891 1.00 91.44 115 SER A CA 1
ATOM 815 C C . SER A 1 115 ? -6.295 7.759 -4.286 1.00 91.44 115 SER A C 1
ATOM 817 O O . SER A 1 115 ? -5.510 8.054 -5.180 1.00 91.44 115 SER A O 1
ATOM 819 N N . SER A 1 116 ? -7.612 7.744 -4.478 1.00 89.56 116 SER A N 1
ATOM 820 C CA . SER A 1 116 ? -8.221 8.037 -5.777 1.00 89.56 116 SER A CA 1
ATOM 821 C C . SER A 1 116 ? -7.929 9.464 -6.244 1.00 89.56 116 SER A C 1
ATOM 823 O O . SER A 1 116 ? -7.595 9.673 -7.407 1.00 89.56 116 SER A O 1
ATOM 825 N N . ILE A 1 117 ? -8.013 10.443 -5.338 1.00 88.25 117 ILE A N 1
ATOM 826 C CA . ILE A 1 117 ? -7.732 11.852 -5.645 1.00 88.25 117 ILE A CA 1
ATOM 827 C C . ILE A 1 117 ? -6.245 12.058 -5.952 1.00 88.25 117 ILE A C 1
ATOM 829 O O . ILE A 1 117 ? -5.910 12.731 -6.922 1.00 88.25 117 ILE A O 1
ATOM 833 N N . MET A 1 118 ? -5.353 11.480 -5.143 1.00 86.50 118 MET A N 1
ATOM 834 C CA . MET A 1 118 ? -3.905 11.667 -5.294 1.00 86.50 118 MET A CA 1
ATOM 835 C C . MET A 1 118 ? -3.289 10.806 -6.406 1.00 86.50 118 MET A C 1
ATOM 837 O O . MET A 1 118 ? -2.208 11.124 -6.892 1.00 86.50 118 MET A O 1
ATOM 841 N N . GLY A 1 119 ? -3.935 9.703 -6.795 1.00 85.88 119 GLY A N 1
ATOM 842 C CA . GLY A 1 119 ? -3.407 8.745 -7.772 1.00 85.88 119 GLY A CA 1
ATOM 843 C C . GLY A 1 119 ? -2.173 7.962 -7.294 1.00 85.88 119 GLY A C 1
ATOM 844 O O . GLY A 1 119 ? -1.461 7.392 -8.119 1.00 85.88 119 GLY A O 1
ATOM 845 N N . LEU A 1 120 ? -1.903 7.957 -5.984 1.00 85.31 120 LEU A N 1
ATOM 846 C CA . LEU A 1 120 ? -0.728 7.368 -5.328 1.00 85.31 120 LEU A CA 1
ATOM 847 C C . LEU A 1 120 ? -1.141 6.651 -4.033 1.00 85.31 120 LEU A C 1
ATOM 849 O O . LEU A 1 120 ? -2.212 6.923 -3.498 1.00 85.31 120 LEU A O 1
ATOM 853 N N . ASN A 1 121 ? -0.272 5.788 -3.489 1.00 89.00 121 ASN A N 1
ATOM 854 C CA . ASN A 1 121 ? -0.603 4.962 -2.311 1.00 89.00 121 ASN A CA 1
ATOM 855 C C . ASN A 1 121 ? 0.139 5.384 -1.052 1.00 89.00 121 ASN A C 1
ATOM 857 O O . ASN A 1 121 ? -0.481 5.564 -0.009 1.00 89.00 121 ASN A O 1
ATOM 861 N N . ALA A 1 122 ? 1.453 5.594 -1.147 1.00 86.62 122 ALA A N 1
ATOM 862 C CA . ALA A 1 122 ? 2.261 5.934 0.020 1.00 86.62 122 ALA A CA 1
ATOM 863 C C . ALA A 1 122 ? 1.811 7.246 0.707 1.00 86.62 122 ALA A C 1
ATOM 865 O O . ALA A 1 122 ? 1.612 7.214 1.924 1.00 86.62 122 ALA A O 1
ATOM 866 N N . PRO A 1 123 ? 1.559 8.363 -0.015 1.00 85.69 123 PRO A N 1
ATOM 867 C CA . PRO A 1 123 ? 1.101 9.609 0.609 1.00 85.69 123 PRO A CA 1
ATOM 868 C C . PRO A 1 123 ? -0.243 9.472 1.357 1.00 85.69 123 PRO A C 1
ATOM 870 O O . PRO A 1 123 ? -0.293 9.823 2.540 1.00 85.69 123 PRO A O 1
ATOM 873 N N . PRO A 1 124 ? -1.315 8.907 0.756 1.00 88.62 124 PRO A N 1
ATOM 874 C CA . PRO A 1 124 ? -2.575 8.672 1.468 1.00 88.62 124 PRO A CA 1
ATOM 875 C C . PRO A 1 124 ? -2.470 7.708 2.643 1.00 88.62 124 PRO A C 1
ATOM 877 O O . PRO A 1 124 ? -3.047 7.987 3.691 1.00 88.62 124 PRO A O 1
ATOM 880 N N . ILE A 1 125 ? -1.751 6.586 2.490 1.00 90.25 125 ILE A N 1
ATOM 881 C CA . ILE A 1 125 ? -1.582 5.598 3.567 1.00 90.25 125 ILE A CA 1
ATOM 882 C C . ILE A 1 125 ? -0.932 6.268 4.771 1.00 90.25 125 ILE A C 1
ATOM 884 O O . ILE A 1 125 ? -1.378 6.073 5.898 1.00 90.25 125 ILE A O 1
ATOM 888 N N . LEU A 1 126 ? 0.098 7.081 4.541 1.00 89.12 126 LEU A N 1
ATOM 889 C CA . LEU A 1 126 ? 0.807 7.754 5.614 1.00 89.12 126 LEU A CA 1
ATOM 890 C C . LEU A 1 126 ? -0.071 8.797 6.310 1.00 89.12 126 LEU A C 1
ATOM 892 O O . LEU A 1 126 ? -0.152 8.810 7.540 1.00 89.12 126 LEU A O 1
ATOM 896 N N . ALA A 1 127 ? -0.768 9.631 5.537 1.00 86.38 127 ALA A N 1
ATOM 897 C CA . ALA A 1 127 ? -1.655 10.651 6.080 1.00 86.38 127 ALA A CA 1
ATOM 898 C C . ALA A 1 127 ? -2.828 10.018 6.847 1.00 86.38 127 ALA A C 1
ATOM 900 O O . ALA A 1 127 ? -2.995 10.244 8.043 1.00 86.38 127 ALA A O 1
ATOM 901 N N . VAL A 1 128 ? -3.620 9.161 6.201 1.00 89.81 128 VAL A N 1
ATOM 902 C CA . VAL A 1 128 ? -4.798 8.541 6.828 1.00 89.81 128 VAL A CA 1
ATOM 903 C C . VAL A 1 128 ? -4.394 7.580 7.948 1.00 89.81 128 VAL A C 1
ATOM 905 O O . VAL A 1 128 ? -5.063 7.518 8.982 1.00 89.81 128 VAL A O 1
ATOM 908 N N . GLY A 1 129 ? -3.283 6.865 7.778 1.00 88.81 129 GLY A N 1
ATOM 909 C CA . GLY A 1 129 ? -2.739 5.936 8.762 1.00 88.81 129 GLY A CA 1
ATOM 910 C C . GLY A 1 129 ? -2.447 6.606 10.099 1.00 88.81 129 GLY A C 1
ATOM 911 O O . GLY A 1 129 ? -2.896 6.134 11.145 1.00 88.81 129 GLY A O 1
ATOM 912 N N . THR A 1 130 ? -1.734 7.730 10.055 1.00 85.19 130 THR A N 1
ATOM 913 C CA . THR A 1 130 ? -1.297 8.458 11.251 1.00 85.19 130 THR A CA 1
ATOM 914 C C . THR A 1 130 ? -2.399 9.331 11.848 1.00 85.19 130 THR A C 1
ATOM 916 O O . THR A 1 130 ? -2.636 9.255 13.050 1.00 85.19 130 THR A O 1
ATOM 919 N N . PHE A 1 131 ? -3.118 10.102 11.026 1.00 82.00 131 PHE A N 1
ATOM 920 C CA . PHE A 1 131 ? -4.133 11.038 11.515 1.00 82.00 131 PHE A CA 1
ATOM 921 C C . PHE A 1 131 ? -5.438 10.369 11.950 1.00 82.00 131 PHE A C 1
ATOM 923 O O . PHE A 1 131 ? -6.085 10.873 12.860 1.00 82.00 131 PHE A O 1
ATOM 930 N N . PHE A 1 132 ? -5.860 9.277 11.302 1.00 85.31 132 PHE A N 1
ATOM 931 C CA . PHE A 1 132 ? -7.219 8.741 11.462 1.00 85.31 132 PHE A CA 1
ATOM 932 C C . PHE A 1 132 ? -7.245 7.278 11.906 1.00 85.31 132 PHE A C 1
ATOM 934 O O . PHE A 1 132 ? -7.910 6.929 12.880 1.00 85.31 132 PHE A O 1
ATOM 941 N N . ALA A 1 133 ? -6.509 6.404 11.220 1.00 86.81 133 ALA A N 1
ATOM 942 C CA . ALA A 1 133 ? -6.592 4.965 11.453 1.00 86.81 133 ALA A CA 1
ATOM 943 C C . ALA A 1 133 ? -5.952 4.527 12.777 1.00 86.81 133 ALA A C 1
ATOM 945 O O . ALA A 1 133 ? -6.462 3.615 13.435 1.00 86.81 133 ALA A O 1
ATOM 946 N N . LYS A 1 134 ? -4.855 5.173 13.190 1.00 86.94 134 LYS A N 1
ATOM 947 C CA . LYS A 1 134 ? -4.216 4.923 14.484 1.00 86.94 134 LYS A CA 1
ATOM 948 C C . LYS A 1 134 ? -5.148 5.245 15.671 1.00 86.94 134 LYS A C 1
ATOM 950 O O . LYS A 1 134 ? -5.468 4.291 16.385 1.00 86.94 134 LYS A O 1
ATOM 955 N N . PRO A 1 135 ? -5.662 6.483 15.847 1.00 86.12 135 PRO A N 1
ATOM 956 C CA . PRO A 1 135 ? -6.482 6.833 17.013 1.00 86.12 135 PRO A CA 1
ATOM 957 C C . PRO A 1 135 ? -7.813 6.071 17.067 1.00 86.12 135 PRO A C 1
ATOM 959 O O . PRO A 1 135 ? -8.196 5.554 18.112 1.00 86.12 135 PRO A O 1
ATOM 962 N N . ILE A 1 136 ? -8.502 5.917 15.931 1.00 86.56 136 ILE A N 1
ATOM 963 C CA . ILE A 1 136 ? -9.758 5.150 15.875 1.00 86.56 136 ILE A CA 1
ATOM 964 C C . ILE A 1 136 ? -9.498 3.672 16.156 1.00 86.56 136 ILE A C 1
ATOM 966 O O . ILE A 1 136 ? -10.238 3.020 16.887 1.00 86.56 136 ILE A O 1
ATOM 970 N N . GLY A 1 137 ? -8.431 3.129 15.579 1.00 83.69 137 GLY A N 1
ATOM 971 C CA . GLY A 1 137 ? -8.048 1.746 15.777 1.00 83.69 137 GLY A CA 1
ATOM 972 C C . GLY A 1 137 ? -7.765 1.381 17.233 1.00 83.69 137 GLY A C 1
ATOM 973 O O . GLY A 1 137 ? -8.168 0.308 17.675 1.00 83.69 137 GLY A O 1
ATOM 974 N N . GLU A 1 138 ? -7.105 2.276 17.969 1.00 85.12 138 GLU A N 1
ATOM 975 C CA . GLU A 1 138 ? -6.808 2.111 19.397 1.00 85.12 138 GLU A CA 1
ATOM 976 C C . GLU A 1 138 ? -8.083 2.136 20.253 1.00 85.12 138 GLU A C 1
ATOM 978 O O . GLU A 1 138 ? -8.248 1.287 21.133 1.00 85.12 138 GLU A O 1
ATOM 983 N N . GLU A 1 139 ? -9.046 3.008 19.939 1.00 83.75 139 GLU A N 1
ATOM 984 C CA . GLU A 1 139 ? -10.328 3.058 20.655 1.00 83.75 139 GLU A CA 1
ATOM 985 C C . GLU A 1 139 ? -11.104 1.734 20.543 1.00 83.75 139 GLU A C 1
ATOM 987 O O . GLU A 1 139 ? -11.489 1.128 21.554 1.00 83.75 139 GLU A O 1
ATOM 992 N N . TYR A 1 140 ? -11.266 1.227 19.315 1.00 84.00 140 TYR A N 1
ATOM 993 C CA . TYR A 1 140 ? -11.974 -0.034 19.043 1.00 84.00 140 TYR A CA 1
ATOM 994 C C . TYR A 1 140 ? -11.109 -1.287 19.248 1.00 84.00 140 TYR A C 1
ATOM 996 O O . TYR A 1 140 ? -11.551 -2.392 18.931 1.00 84.00 140 TYR A O 1
ATOM 1004 N N . ASN A 1 141 ? -9.904 -1.130 19.803 1.00 84.12 141 ASN A N 1
ATOM 1005 C CA . ASN A 1 141 ? -8.976 -2.207 20.138 1.00 84.12 141 ASN A CA 1
ATOM 1006 C C . ASN A 1 141 ? -8.574 -3.104 18.948 1.00 84.12 141 ASN A C 1
ATOM 1008 O O . ASN A 1 141 ? -8.361 -4.305 19.111 1.00 84.12 141 ASN A O 1
ATOM 1012 N N . ILE A 1 142 ? -8.504 -2.535 17.742 1.00 85.56 142 ILE A N 1
ATOM 1013 C CA . ILE A 1 142 ? -8.148 -3.248 16.510 1.00 85.56 142 ILE A CA 1
ATOM 1014 C C . ILE A 1 142 ? -6.624 -3.387 16.439 1.00 85.56 142 ILE A C 1
ATOM 1016 O O . ILE A 1 142 ? -5.883 -2.408 16.571 1.00 85.56 142 ILE A O 1
ATOM 1020 N N . HIS A 1 143 ? -6.142 -4.600 16.180 1.00 87.19 143 HIS A N 1
ATOM 1021 C CA . HIS A 1 143 ? -4.715 -4.903 16.141 1.00 87.19 143 HIS A CA 1
ATOM 1022 C C . HIS A 1 143 ? -3.979 -4.048 15.075 1.00 87.19 143 HIS A C 1
ATOM 1024 O O . HIS A 1 143 ? -4.504 -3.866 13.969 1.00 87.19 143 HIS A O 1
ATOM 1030 N N . PRO A 1 144 ? -2.775 -3.492 15.356 1.00 85.81 144 PRO A N 1
ATOM 1031 C CA . PRO A 1 144 ? -1.985 -2.715 14.389 1.00 85.81 144 PRO A CA 1
ATOM 1032 C C . PRO A 1 144 ? -1.821 -3.393 13.027 1.00 85.81 144 PRO A C 1
ATOM 1034 O O . PRO A 1 144 ? -1.968 -2.730 12.004 1.00 85.81 144 PRO A O 1
ATOM 1037 N N . TYR A 1 145 ? -1.602 -4.711 13.009 1.00 86.12 145 TYR A N 1
ATOM 1038 C CA . TYR A 1 145 ? -1.461 -5.480 11.771 1.00 86.12 145 TYR A CA 1
ATOM 1039 C C . TYR A 1 145 ? -2.727 -5.422 10.909 1.00 86.12 145 TYR A C 1
ATOM 1041 O O . TYR A 1 145 ? -2.661 -5.120 9.720 1.00 86.12 145 TYR A O 1
ATOM 1049 N N . ARG A 1 146 ? -3.904 -5.619 11.518 1.00 88.44 146 ARG A N 1
ATOM 1050 C CA . ARG A 1 146 ? -5.193 -5.534 10.820 1.00 88.44 146 ARG A CA 1
ATOM 1051 C C . ARG A 1 146 ? -5.423 -4.143 10.235 1.00 88.44 146 ARG A C 1
ATOM 1053 O O . ARG A 1 146 ? -5.879 -4.024 9.100 1.00 88.44 146 ARG A O 1
ATOM 1060 N N . ARG A 1 147 ? -5.086 -3.099 10.994 1.00 89.19 147 ARG A N 1
ATOM 1061 C CA . ARG A 1 147 ? -5.204 -1.701 10.551 1.00 89.19 147 ARG A CA 1
ATOM 1062 C C . ARG A 1 147 ? -4.289 -1.420 9.367 1.00 89.19 147 ARG A C 1
ATOM 1064 O O . ARG A 1 147 ? -4.761 -0.890 8.367 1.00 89.19 147 ARG A O 1
ATOM 1071 N N . ALA A 1 148 ? -3.024 -1.825 9.466 1.00 88.88 148 ALA A N 1
ATOM 1072 C CA . ALA A 1 148 ? -2.038 -1.683 8.401 1.00 88.88 148 ALA A CA 1
ATOM 1073 C C . ALA A 1 148 ? 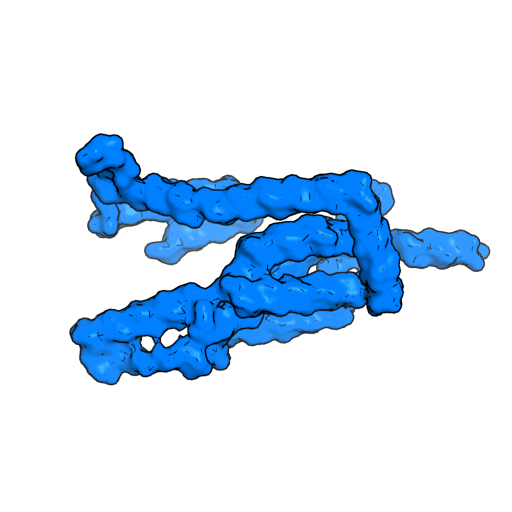-2.460 -2.437 7.133 1.00 88.88 148 ALA A C 1
ATOM 1075 O O . ALA A 1 148 ? -2.419 -1.865 6.051 1.00 88.88 148 ALA A O 1
ATOM 1076 N N . ASN A 1 149 ? -2.954 -3.671 7.267 1.00 90.12 149 ASN A N 1
ATOM 1077 C CA . ASN A 1 149 ? -3.425 -4.462 6.133 1.00 90.12 149 ASN A CA 1
ATOM 1078 C C . ASN A 1 149 ? -4.643 -3.828 5.445 1.00 90.12 149 ASN A C 1
ATOM 1080 O O . ASN A 1 149 ? -4.706 -3.796 4.224 1.00 90.12 149 ASN A O 1
ATOM 1084 N N . ILE A 1 150 ? -5.605 -3.288 6.203 1.00 90.75 150 ILE A N 1
ATOM 1085 C CA . ILE A 1 150 ? -6.748 -2.577 5.611 1.00 90.75 150 ILE A CA 1
ATOM 1086 C C . ILE A 1 150 ? -6.290 -1.299 4.910 1.00 90.75 150 ILE A C 1
ATOM 1088 O O . ILE A 1 150 ? -6.690 -1.074 3.771 1.00 90.75 150 ILE A O 1
ATOM 1092 N N . LEU A 1 151 ? -5.458 -0.481 5.562 1.00 91.38 151 LEU A N 1
ATOM 1093 C CA . LEU A 1 151 ? -4.888 0.737 4.978 1.00 91.38 151 LEU A CA 1
ATOM 1094 C C . LEU A 1 151 ? -4.184 0.440 3.652 1.00 91.38 151 LEU A C 1
ATOM 1096 O O . LEU A 1 151 ? -4.502 1.052 2.637 1.00 91.38 151 LEU A O 1
ATOM 1100 N N . ASP A 1 152 ? -3.267 -0.524 3.656 1.00 90.38 152 ASP A N 1
ATOM 1101 C CA . ASP A 1 152 ? -2.476 -0.877 2.483 1.00 90.38 152 ASP A CA 1
ATOM 1102 C C . ASP A 1 152 ? -3.348 -1.495 1.386 1.00 90.38 152 ASP A C 1
ATOM 1104 O O . ASP A 1 152 ? -3.398 -0.998 0.260 1.00 90.38 152 ASP A O 1
ATOM 1108 N N . ALA A 1 153 ? -4.126 -2.529 1.708 1.00 90.00 153 ALA A N 1
ATOM 1109 C CA . ALA A 1 153 ? -4.922 -3.216 0.702 1.00 90.00 153 ALA A CA 1
ATOM 1110 C C . ALA A 1 153 ? -5.963 -2.289 0.062 1.00 90.00 153 ALA A C 1
ATOM 1112 O O . ALA A 1 153 ? -6.132 -2.346 -1.151 1.00 90.00 153 ALA A O 1
ATOM 1113 N N . THR A 1 154 ? -6.618 -1.407 0.831 1.00 90.75 154 THR A N 1
ATOM 1114 C CA . THR A 1 154 ? -7.629 -0.475 0.296 1.00 90.75 154 THR A CA 1
ATOM 1115 C C . THR A 1 154 ? -7.021 0.636 -0.548 1.00 90.75 154 THR A C 1
ATOM 1117 O O . THR A 1 154 ? -7.605 0.977 -1.579 1.00 90.75 154 THR A O 1
ATOM 1120 N N . ALA A 1 155 ? -5.830 1.130 -0.198 1.00 90.25 155 ALA A N 1
ATOM 1121 C CA . ALA A 1 155 ? -5.090 2.063 -1.042 1.00 90.25 155 ALA A CA 1
ATOM 1122 C C . ALA A 1 155 ? -4.791 1.448 -2.413 1.00 90.25 155 ALA A C 1
ATOM 1124 O O . ALA A 1 155 ? -4.989 2.110 -3.420 1.00 90.25 155 ALA A O 1
ATOM 1125 N N . ASN A 1 156 ? -4.430 0.162 -2.472 1.00 87.81 156 ASN A N 1
ATOM 1126 C CA . ASN A 1 156 ? -4.094 -0.551 -3.710 1.00 87.81 156 ASN A CA 1
ATOM 1127 C C . ASN A 1 156 ? -5.311 -1.028 -4.543 1.00 87.81 156 ASN A C 1
ATOM 1129 O O . ASN A 1 156 ? -5.138 -1.774 -5.509 1.00 87.81 156 ASN A O 1
ATOM 1133 N N . THR A 1 157 ? -6.541 -0.623 -4.200 1.00 88.56 157 THR A N 1
ATOM 1134 C CA . THR A 1 157 ? -7.752 -1.008 -4.949 1.00 88.56 157 THR A CA 1
ATOM 1135 C C . THR A 1 157 ? -8.009 -0.079 -6.141 1.00 88.56 157 THR A C 1
ATOM 1137 O O . THR A 1 157 ? -7.370 -0.201 -7.183 1.00 88.56 157 THR A O 1
ATOM 1140 N N . LEU A 1 158 ? -8.940 0.867 -6.001 1.00 83.81 158 LEU A N 1
ATOM 1141 C CA . LEU A 1 158 ? -9.457 1.700 -7.084 1.00 83.81 158 LEU A CA 1
ATOM 1142 C C . LEU A 1 158 ? -8.415 2.636 -7.680 1.00 83.81 158 LEU A C 1
ATOM 1144 O O . LEU A 1 158 ? -8.527 2.941 -8.863 1.00 83.81 158 LEU A O 1
ATOM 1148 N N . VAL A 1 159 ? -7.404 3.041 -6.904 1.00 85.31 159 VAL A N 1
ATOM 1149 C CA . VAL A 1 159 ? -6.381 4.005 -7.328 1.00 85.31 159 VAL A CA 1
ATOM 1150 C C . VAL A 1 159 ? -5.848 3.676 -8.719 1.00 85.31 159 VAL A C 1
ATOM 1152 O O . VAL A 1 159 ? -5.989 4.482 -9.624 1.00 85.31 159 VAL A O 1
ATOM 1155 N N . TYR A 1 160 ? -5.373 2.454 -8.951 1.00 84.00 160 TYR A N 1
ATOM 1156 C CA . TYR A 1 160 ? -4.704 2.080 -10.192 1.00 84.00 160 TYR A CA 1
ATOM 1157 C C . TYR A 1 160 ? -5.665 1.936 -11.364 1.00 84.00 160 TYR A C 1
ATOM 1159 O O . TYR A 1 160 ? -5.234 1.984 -12.509 1.00 84.00 160 TYR A O 1
ATOM 1167 N N . SER A 1 161 ? -6.961 1.781 -11.091 1.00 85.19 161 SER A N 1
ATOM 1168 C CA . SER A 1 161 ? -7.982 1.739 -12.133 1.00 85.19 161 SER A CA 1
ATOM 1169 C C . SER A 1 161 ? -8.324 3.137 -12.655 1.00 85.19 161 SER A C 1
ATOM 1171 O O . SER A 1 161 ? -8.940 3.245 -13.706 1.00 85.19 161 SER A O 1
ATOM 1173 N N . LEU A 1 162 ? -7.932 4.225 -11.986 1.00 88.12 162 LEU A N 1
ATOM 1174 C CA . LEU A 1 162 ? -8.353 5.571 -12.383 1.00 88.12 162 LEU A CA 1
ATOM 1175 C C . LEU A 1 162 ? -7.487 6.149 -13.512 1.00 88.12 162 LEU A C 1
ATOM 1177 O O . LEU A 1 162 ? -6.256 6.070 -13.449 1.00 88.12 162 LEU A O 1
ATOM 1181 N N . PRO A 1 163 ? -8.101 6.798 -14.518 1.00 84.75 163 PRO A N 1
ATOM 1182 C CA . PRO A 1 163 ? -7.446 7.137 -15.783 1.00 84.75 163 PRO A CA 1
ATOM 1183 C C . PRO A 1 163 ? -6.332 8.187 -15.680 1.00 84.75 163 PRO A C 1
ATOM 1185 O O . PRO A 1 163 ? -5.546 8.326 -16.615 1.00 84.75 163 PRO A O 1
ATOM 1188 N N . TRP A 1 164 ? -6.258 8.929 -14.574 1.00 86.44 164 TRP A N 1
ATOM 1189 C CA . TRP A 1 164 ? -5.219 9.931 -14.313 1.00 86.44 164 TRP A CA 1
ATOM 1190 C C . TRP A 1 164 ? -4.014 9.379 -13.546 1.00 86.44 164 TRP A C 1
ATOM 1192 O O . TRP A 1 164 ? -3.101 10.136 -13.222 1.00 86.44 164 TRP A O 1
ATOM 1202 N N . THR A 1 165 ? -3.992 8.086 -13.218 1.00 87.69 165 THR A N 1
ATOM 1203 C CA . THR A 1 165 ? -2.880 7.542 -12.440 1.00 87.69 165 THR A CA 1
ATOM 1204 C C . THR A 1 165 ? -1.601 7.391 -13.253 1.00 87.69 165 THR A C 1
ATOM 1206 O O . THR A 1 165 ? -1.656 6.991 -14.422 1.00 87.69 165 THR A O 1
ATOM 1209 N N . PRO A 1 166 ? -0.426 7.629 -12.634 1.00 85.56 166 PRO A N 1
ATOM 1210 C CA . PRO A 1 166 ? 0.862 7.466 -13.305 1.00 85.56 166 PRO A CA 1
ATOM 1211 C C . PRO A 1 166 ? 1.046 6.079 -13.929 1.00 85.56 166 PRO A C 1
ATOM 1213 O O . PRO A 1 166 ? 1.627 5.964 -15.003 1.00 85.56 166 PRO A O 1
ATOM 1216 N N . ALA A 1 167 ? 0.507 5.030 -13.296 1.00 85.69 167 ALA A N 1
ATOM 1217 C CA . ALA A 1 167 ? 0.584 3.661 -13.799 1.00 85.69 167 ALA A CA 1
ATOM 1218 C C . ALA A 1 167 ? -0.128 3.493 -15.154 1.00 85.69 167 ALA A C 1
ATOM 1220 O O . ALA A 1 167 ? 0.470 2.979 -16.098 1.00 85.69 167 ALA A O 1
ATOM 1221 N N . LEU A 1 168 ? -1.374 3.965 -15.282 1.00 87.94 168 LEU A N 1
ATOM 1222 C CA . LEU A 1 168 ? -2.110 3.888 -16.549 1.00 87.94 168 LEU A CA 1
ATOM 1223 C C . LEU A 1 168 ? -1.510 4.799 -17.622 1.00 87.94 168 LEU A C 1
ATOM 1225 O O . LEU A 1 168 ? -1.425 4.402 -18.784 1.00 87.94 168 LEU A O 1
ATOM 1229 N N . LEU A 1 169 ? -1.044 5.990 -17.241 1.00 89.38 169 LEU A N 1
ATOM 1230 C CA . LEU A 1 169 ? -0.366 6.907 -18.160 1.00 89.38 169 LEU A CA 1
ATOM 1231 C C . LEU A 1 169 ? 0.937 6.304 -18.705 1.00 89.38 169 LEU A C 1
ATOM 1233 O O . LEU A 1 169 ? 1.218 6.418 -19.899 1.00 89.38 169 LEU A O 1
ATOM 1237 N N . LEU A 1 170 ? 1.702 5.607 -17.859 1.00 88.81 170 LEU A N 1
ATOM 1238 C CA . LEU A 1 170 ? 2.910 4.893 -18.267 1.00 88.81 170 LEU A CA 1
ATOM 1239 C C . LEU A 1 170 ? 2.584 3.765 -19.252 1.00 88.81 170 LEU A C 1
ATOM 1241 O O . LEU A 1 170 ? 3.201 3.688 -20.311 1.00 88.81 170 LEU A O 1
ATOM 1245 N N . VAL A 1 171 ? 1.587 2.928 -18.948 1.00 87.56 171 VAL A N 1
ATOM 1246 C CA . VAL A 1 171 ? 1.154 1.839 -19.843 1.00 87.56 171 VAL A CA 1
ATOM 1247 C C . VAL A 1 171 ? 0.691 2.389 -21.190 1.00 87.56 171 VAL A C 1
ATOM 1249 O O . VAL A 1 171 ? 1.049 1.844 -22.236 1.00 87.56 171 VAL A O 1
ATOM 1252 N N . GLN A 1 172 ? -0.048 3.500 -21.192 1.00 89.06 172 GLN A N 1
ATOM 1253 C CA . GLN A 1 172 ? -0.453 4.170 -22.422 1.00 89.06 172 GLN A CA 1
ATOM 1254 C C . GLN A 1 172 ? 0.757 4.676 -23.220 1.00 89.06 172 GLN A C 1
ATOM 1256 O O . GLN A 1 172 ? 0.798 4.503 -24.438 1.00 89.06 172 GLN A O 1
ATOM 1261 N N . SER A 1 173 ? 1.739 5.289 -22.554 1.00 88.19 173 SER A N 1
ATOM 1262 C CA . SER A 1 173 ? 2.968 5.779 -23.189 1.00 88.19 173 SER A CA 1
ATOM 1263 C C . SER A 1 173 ? 3.760 4.641 -23.838 1.00 88.19 173 SER A C 1
ATOM 1265 O O . SER A 1 173 ? 4.100 4.720 -25.018 1.00 88.19 173 SER A O 1
ATOM 1267 N N . ILE A 1 174 ? 3.958 3.537 -23.112 1.00 87.88 174 ILE A N 1
ATOM 1268 C CA . ILE A 1 174 ? 4.652 2.345 -23.617 1.00 87.88 174 ILE A CA 1
ATOM 1269 C C . ILE A 1 174 ? 3.887 1.737 -24.798 1.00 87.88 174 ILE A C 1
ATOM 1271 O O . ILE A 1 174 ? 4.488 1.391 -25.809 1.00 87.88 174 ILE A O 1
ATOM 1275 N N . SER A 1 175 ? 2.555 1.667 -24.718 1.00 87.12 175 SER A N 1
ATOM 1276 C CA . SER A 1 175 ? 1.722 1.142 -25.810 1.00 87.12 175 SER A CA 1
ATOM 1277 C C . SER A 1 175 ? 1.827 2.000 -27.075 1.00 87.12 175 SER A C 1
ATOM 1279 O O . SER A 1 175 ? 1.893 1.465 -28.178 1.00 87.12 175 SER A O 1
ATOM 1281 N N . LYS A 1 176 ? 1.889 3.333 -26.929 1.00 87.88 176 LYS A N 1
ATOM 1282 C CA . LYS A 1 176 ? 2.118 4.260 -28.049 1.00 87.88 176 LYS A CA 1
ATOM 1283 C C . LYS A 1 176 ? 3.493 4.062 -28.680 1.00 87.88 176 LYS A C 1
ATOM 1285 O O . LYS A 1 176 ? 3.577 3.998 -29.901 1.00 87.88 176 LYS A O 1
ATOM 1290 N N . GLN A 1 177 ? 4.542 3.944 -27.868 1.00 87.06 177 GLN A N 1
ATOM 1291 C CA . GLN A 1 177 ? 5.903 3.694 -28.358 1.00 87.06 177 GLN A CA 1
ATOM 1292 C C . GLN A 1 177 ? 5.983 2.359 -29.104 1.00 87.06 177 GLN A C 1
ATOM 1294 O O . GLN A 1 177 ? 6.475 2.300 -30.225 1.00 87.06 177 GLN A O 1
ATOM 1299 N N . ALA A 1 178 ? 5.402 1.304 -28.537 1.00 87.06 178 ALA A N 1
ATOM 1300 C CA . ALA A 1 178 ? 5.385 -0.005 -29.169 1.00 87.06 178 ALA A CA 1
ATOM 1301 C C . ALA A 1 178 ? 4.580 0.003 -30.486 1.00 87.06 178 ALA A C 1
ATOM 1303 O O . ALA A 1 178 ? 5.005 -0.596 -31.468 1.00 87.06 178 ALA A O 1
ATOM 1304 N N . ASN A 1 179 ? 3.454 0.720 -30.558 1.00 89.31 179 ASN A N 1
ATOM 1305 C CA . ASN A 1 179 ? 2.710 0.892 -31.812 1.00 89.31 179 ASN A CA 1
ATOM 1306 C C . ASN A 1 179 ? 3.526 1.625 -32.893 1.00 89.31 179 ASN A C 1
ATOM 1308 O O . ASN A 1 179 ? 3.416 1.286 -34.068 1.00 89.31 179 ASN A O 1
ATOM 1312 N N . GLN A 1 180 ? 4.370 2.590 -32.514 1.00 87.56 180 GLN A N 1
ATOM 1313 C CA . GLN A 1 180 ? 5.267 3.266 -33.458 1.00 87.56 180 GLN A CA 1
ATOM 1314 C C . GLN A 1 180 ? 6.341 2.322 -34.018 1.00 87.56 180 GLN A C 1
ATOM 1316 O O . GLN A 1 180 ? 6.692 2.436 -35.189 1.00 87.56 180 GLN A O 1
ATOM 1321 N N . GLU A 1 181 ? 6.839 1.389 -33.207 1.00 88.25 181 GLU A N 1
ATOM 1322 C CA . GLU A 1 181 ? 7.908 0.460 -33.591 1.00 88.25 181 GLU A CA 1
ATOM 1323 C C . GLU A 1 181 ? 7.388 -0.775 -34.351 1.00 88.25 181 GLU A C 1
ATOM 1325 O O .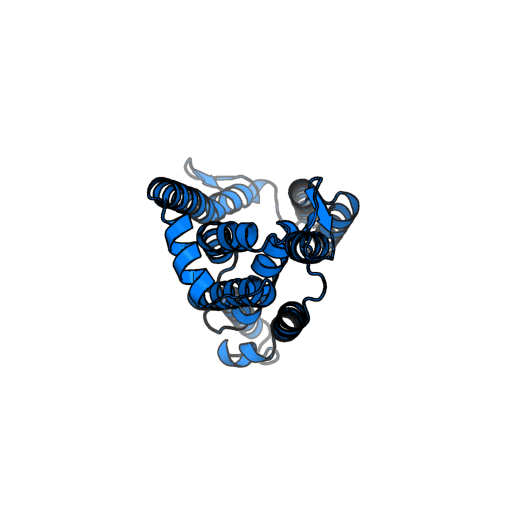 GLU A 1 181 ? 7.954 -1.173 -35.367 1.00 88.25 181 GLU A O 1
ATOM 1330 N N . PHE A 1 182 ? 6.277 -1.360 -33.896 1.00 86.00 182 PHE A N 1
ATOM 1331 C CA . PHE A 1 182 ? 5.719 -2.617 -34.416 1.00 86.00 182 PHE A CA 1
ATOM 1332 C C . PHE A 1 182 ? 4.452 -2.428 -35.273 1.00 86.00 182 PHE A C 1
ATOM 1334 O O . PHE A 1 182 ? 3.849 -3.403 -35.730 1.00 86.00 182 PHE A O 1
ATOM 1341 N N . GLY A 1 183 ? 4.037 -1.181 -35.516 1.00 82.25 183 GLY A N 1
ATOM 1342 C CA . GLY A 1 183 ? 2.885 -0.828 -36.345 1.00 82.25 183 GLY A CA 1
ATOM 1343 C C . GLY A 1 183 ? 1.524 -1.125 -35.700 1.00 82.25 183 GLY A C 1
ATOM 1344 O O . GLY A 1 183 ? 1.390 -1.339 -34.494 1.00 82.25 183 GLY A O 1
ATOM 1345 N N . SER A 1 184 ? 0.474 -1.177 -36.529 1.00 78.44 184 SER A N 1
ATOM 1346 C CA . SER A 1 184 ? -0.933 -1.319 -36.105 1.00 78.44 184 SER A CA 1
ATOM 1347 C C . SER A 1 184 ? -1.290 -2.657 -35.444 1.00 78.44 184 SER A C 1
ATOM 1349 O O . SER A 1 184 ? -2.449 -2.873 -35.099 1.00 78.44 184 SER A O 1
ATOM 1351 N N . VAL A 1 185 ? -0.323 -3.564 -35.285 1.00 80.12 185 VAL A N 1
ATOM 1352 C CA . VAL A 1 185 ? -0.496 -4.830 -34.559 1.00 80.12 185 VAL A CA 1
ATOM 1353 C C . VAL A 1 185 ? -0.714 -4.572 -33.065 1.00 80.12 185 VAL A C 1
ATOM 1355 O O . VAL A 1 185 ? -1.391 -5.353 -32.399 1.00 80.12 185 VAL A O 1
ATOM 1358 N N . ILE A 1 186 ? -0.183 -3.461 -32.540 1.00 81.06 186 ILE A N 1
ATOM 1359 C CA . ILE A 1 186 ? -0.311 -3.093 -31.129 1.00 81.06 186 ILE A CA 1
ATOM 1360 C C . ILE A 1 186 ? -1.423 -2.050 -30.976 1.00 81.06 186 ILE A C 1
ATOM 1362 O O . ILE A 1 186 ? -1.244 -0.913 -31.410 1.00 81.06 186 ILE A O 1
ATOM 1366 N N . PRO A 1 187 ? -2.573 -2.388 -30.374 1.00 78.19 187 PRO A N 1
ATOM 1367 C CA . PRO A 1 187 ? -3.637 -1.421 -30.151 1.00 78.19 187 PRO A CA 1
ATOM 1368 C C . PRO A 1 187 ? -3.223 -0.386 -29.098 1.00 78.19 187 PRO A C 1
ATOM 1370 O O . PRO A 1 187 ? -2.711 -0.724 -28.031 1.00 78.19 187 PRO A O 1
ATOM 1373 N N . VAL A 1 188 ? -3.478 0.889 -29.388 1.00 80.69 188 VAL A N 1
ATOM 1374 C CA . VAL A 1 188 ? -3.286 1.989 -28.437 1.00 80.69 188 VAL A CA 1
ATOM 1375 C C . VAL A 1 188 ? -4.632 2.308 -27.807 1.00 80.69 188 VAL A C 1
ATOM 1377 O O . VAL A 1 188 ? -5.495 2.891 -28.459 1.00 80.69 188 VAL A O 1
ATOM 1380 N N . PHE A 1 189 ? -4.802 1.945 -26.540 1.00 80.06 189 PHE A N 1
ATOM 1381 C CA . PHE A 1 189 ? -6.010 2.284 -25.789 1.00 80.06 189 PHE A CA 1
ATOM 1382 C C . PHE A 1 189 ? -5.871 3.635 -25.074 1.00 80.06 189 PHE A C 1
ATOM 1384 O O . PHE A 1 189 ? -4.773 4.087 -24.724 1.00 80.06 189 PHE A O 1
ATOM 1391 N N . SER A 1 190 ? -7.002 4.295 -24.842 1.00 84.69 190 SER A N 1
ATOM 1392 C CA . SER A 1 190 ? -7.092 5.418 -23.911 1.00 84.69 190 SER A CA 1
ATOM 1393 C C . SER A 1 190 ? -7.028 4.919 -22.465 1.00 84.69 190 SER A C 1
ATOM 1395 O O . SER A 1 190 ? -7.455 3.805 -22.162 1.00 84.69 190 SER A O 1
ATOM 1397 N N . THR A 1 191 ? -6.549 5.745 -21.532 1.00 82.12 191 THR A N 1
ATOM 1398 C CA . THR A 1 191 ? -6.482 5.360 -20.112 1.00 82.12 191 THR A CA 1
ATOM 1399 C C . THR A 1 191 ? -7.857 5.030 -19.531 1.00 82.12 191 THR A C 1
ATOM 1401 O O . THR A 1 191 ? -7.973 4.108 -18.730 1.00 82.12 191 THR A O 1
ATOM 1404 N N . SER A 1 192 ? -8.915 5.705 -19.992 1.00 83.94 192 SER A N 1
ATOM 1405 C CA . SER A 1 192 ? -10.303 5.421 -19.602 1.00 83.94 192 SER A CA 1
ATOM 1406 C C . SER A 1 192 ? -10.810 4.065 -20.093 1.00 83.94 192 SER A C 1
ATOM 1408 O O . SER A 1 192 ? -11.659 3.453 -19.451 1.00 83.94 192 SER A O 1
ATOM 1410 N N . GLU A 1 193 ? -10.300 3.589 -21.227 1.00 85.50 193 GLU A N 1
ATOM 1411 C CA . GLU A 1 193 ? -10.656 2.278 -21.772 1.00 85.50 193 GLU A CA 1
ATOM 1412 C C . GLU A 1 193 ? -9.925 1.161 -21.033 1.00 85.50 193 GLU A C 1
ATOM 1414 O O . GLU A 1 193 ? -10.465 0.067 -20.919 1.00 85.50 193 GLU A O 1
ATOM 1419 N N . MET A 1 194 ? -8.732 1.442 -20.498 1.00 84.75 194 MET A N 1
ATOM 1420 C CA . MET A 1 194 ? -7.929 0.498 -19.715 1.00 84.75 194 MET A CA 1
ATOM 1421 C C . MET A 1 194 ? -8.454 0.309 -18.283 1.00 84.75 194 MET A C 1
ATOM 1423 O O . MET A 1 194 ? -8.334 -0.785 -17.737 1.00 84.75 194 MET A O 1
ATOM 1427 N N . THR A 1 195 ? -9.070 1.338 -17.690 1.00 84.19 195 THR A N 1
ATOM 1428 C CA . THR A 1 195 ? -9.670 1.331 -16.340 1.00 84.19 195 THR A CA 1
ATOM 1429 C C . THR A 1 195 ? -10.426 0.041 -15.961 1.00 84.19 195 THR A C 1
ATOM 1431 O O . THR A 1 195 ? -10.126 -0.538 -14.911 1.00 84.19 195 THR A O 1
ATOM 1434 N N . PRO A 1 196 ? -11.397 -0.457 -16.754 1.00 84.06 196 PRO A N 1
ATOM 1435 C CA . PRO A 1 196 ? -12.142 -1.670 -16.404 1.00 84.06 196 PRO A CA 1
ATOM 1436 C C . PRO A 1 196 ? -11.317 -2.963 -16.505 1.00 84.06 196 PRO A C 1
ATOM 1438 O O . PRO A 1 196 ? -11.673 -3.9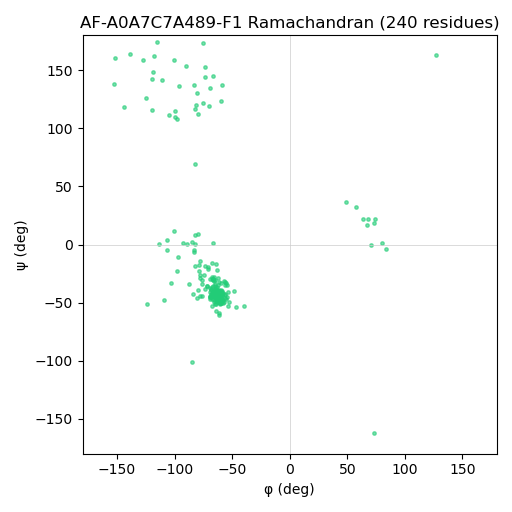58 -15.878 1.00 84.06 196 PRO A O 1
ATOM 1441 N N . TRP A 1 197 ? -10.214 -2.974 -17.258 1.00 85.00 197 TRP A N 1
ATOM 1442 C CA . TRP A 1 197 ? -9.419 -4.183 -17.512 1.00 85.00 197 TRP A CA 1
ATOM 1443 C C . TRP A 1 197 ? -8.416 -4.515 -16.409 1.00 85.00 197 TRP A C 1
ATOM 1445 O O . TRP A 1 197 ? -7.795 -5.578 -16.440 1.00 85.00 197 TRP A O 1
ATOM 1455 N N . ILE A 1 198 ? -8.271 -3.659 -15.397 1.00 87.44 198 ILE A N 1
ATOM 1456 C CA . ILE A 1 198 ? -7.390 -3.921 -14.256 1.00 87.44 198 ILE A CA 1
ATOM 1457 C C . ILE A 1 198 ? -8.118 -4.820 -13.250 1.00 87.44 198 ILE A C 1
ATOM 1459 O O . ILE A 1 198 ? -8.499 -4.411 -12.154 1.00 87.44 198 ILE A O 1
ATOM 1463 N N . ILE A 1 199 ? -8.326 -6.080 -13.647 1.00 87.81 199 ILE A N 1
ATOM 1464 C CA . ILE A 1 199 ? -9.127 -7.076 -12.916 1.00 87.81 199 ILE A CA 1
ATOM 1465 C C . ILE A 1 199 ? -8.657 -7.212 -11.465 1.00 87.81 199 ILE A C 1
ATOM 1467 O O . ILE A 1 199 ? -9.481 -7.278 -10.558 1.00 87.81 199 ILE A O 1
ATOM 1471 N N . TYR A 1 200 ? -7.342 -7.204 -11.232 1.00 88.44 200 TYR A N 1
ATOM 1472 C CA . TYR A 1 200 ? -6.764 -7.312 -9.892 1.00 88.44 200 TYR A CA 1
ATOM 1473 C C . TYR A 1 200 ? -7.308 -6.249 -8.924 1.00 88.44 200 TYR A C 1
ATOM 1475 O O . TYR A 1 200 ? -7.704 -6.585 -7.811 1.00 88.44 200 TYR A O 1
ATOM 1483 N N . CYS A 1 201 ? -7.398 -4.990 -9.355 1.00 89.00 201 CYS A N 1
ATOM 1484 C CA . CYS A 1 201 ? -7.876 -3.886 -8.523 1.00 89.00 201 CYS A CA 1
ATOM 1485 C C . CYS A 1 201 ? -9.354 -4.029 -8.161 1.00 89.00 201 CYS A C 1
ATOM 1487 O O . CYS A 1 201 ? -9.735 -3.815 -7.009 1.00 89.00 201 CYS A O 1
ATOM 1489 N N .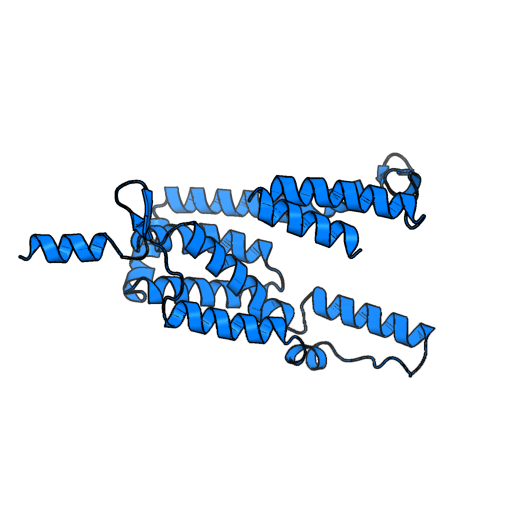 TRP A 1 202 ? -10.176 -4.446 -9.125 1.00 88.44 202 TRP A N 1
ATOM 1490 C CA . TRP A 1 202 ? -11.599 -4.703 -8.912 1.00 88.44 202 TRP A CA 1
ATOM 1491 C C . TRP A 1 202 ? -11.835 -5.909 -8.001 1.00 88.44 202 TRP A C 1
ATOM 1493 O O . TRP A 1 202 ? -12.656 -5.841 -7.088 1.00 88.44 202 TRP A O 1
ATOM 1503 N N . VAL A 1 203 ? -11.082 -6.994 -8.192 1.00 91.50 203 VAL A N 1
ATOM 1504 C CA . VAL A 1 203 ? -11.152 -8.180 -7.328 1.00 91.50 203 VAL A CA 1
ATOM 1505 C C . VAL A 1 203 ? -10.716 -7.831 -5.907 1.00 91.50 203 VAL A C 1
ATOM 1507 O O . VAL A 1 203 ? -11.437 -8.143 -4.962 1.00 91.50 203 VAL A O 1
ATOM 1510 N N . MET A 1 204 ? -9.593 -7.127 -5.742 1.00 90.50 204 MET A N 1
ATOM 1511 C CA . MET A 1 204 ? -9.126 -6.675 -4.429 1.00 90.50 204 MET A CA 1
ATOM 1512 C C . MET A 1 204 ? -10.140 -5.760 -3.745 1.00 90.50 204 MET A C 1
ATOM 1514 O O . MET A 1 204 ? -10.370 -5.907 -2.548 1.00 90.50 204 MET A O 1
ATOM 1518 N N . LEU A 1 205 ? -10.811 -4.872 -4.486 1.00 90.62 205 LEU A N 1
ATOM 1519 C CA . LEU A 1 205 ? -11.885 -4.043 -3.938 1.00 90.62 205 LEU A CA 1
ATOM 1520 C C . LEU A 1 205 ? -13.018 -4.898 -3.364 1.00 90.62 205 LEU A C 1
ATOM 1522 O O . LEU A 1 205 ? -13.433 -4.684 -2.226 1.00 90.62 205 LEU A O 1
ATOM 1526 N N . VAL A 1 206 ? -13.491 -5.892 -4.120 1.00 91.12 206 VAL A N 1
ATOM 1527 C CA . VAL A 1 206 ? -14.556 -6.801 -3.672 1.00 91.12 206 VAL A CA 1
ATOM 1528 C C . VAL A 1 206 ? -14.115 -7.601 -2.447 1.00 91.12 206 VAL A C 1
ATOM 1530 O O . VAL A 1 206 ? -14.869 -7.694 -1.477 1.00 91.12 206 VAL A O 1
ATOM 1533 N N . VAL A 1 207 ? -12.891 -8.135 -2.454 1.00 92.06 207 VAL A N 1
ATOM 1534 C CA . VAL A 1 207 ? -12.324 -8.885 -1.324 1.00 92.06 207 VAL A CA 1
ATOM 1535 C C . VAL A 1 207 ? -12.227 -8.007 -0.079 1.00 92.06 207 VAL A C 1
ATOM 1537 O O . VAL A 1 207 ? -12.623 -8.442 1.001 1.00 92.06 207 VAL A O 1
ATOM 1540 N N . MET A 1 208 ? -11.772 -6.760 -0.211 1.00 90.94 208 MET A N 1
ATOM 1541 C CA . MET A 1 208 ? -11.656 -5.842 0.921 1.00 90.94 208 MET A CA 1
ATOM 1542 C C . MET A 1 208 ? -13.018 -5.401 1.453 1.00 90.94 208 MET A C 1
ATOM 1544 O O . MET A 1 208 ? -13.218 -5.401 2.667 1.00 90.94 208 MET A O 1
ATOM 1548 N N . ILE A 1 209 ? -13.989 -5.115 0.580 1.00 89.81 209 ILE A N 1
ATOM 1549 C CA . ILE A 1 209 ? -15.373 -4.847 0.995 1.00 89.81 209 ILE A CA 1
ATOM 1550 C C . ILE A 1 209 ? -15.927 -6.051 1.759 1.00 89.81 209 ILE A C 1
ATOM 1552 O O . ILE A 1 209 ? -16.466 -5.892 2.854 1.00 89.81 209 ILE A O 1
ATOM 1556 N N . PHE A 1 210 ? -15.748 -7.264 1.232 1.00 90.94 210 PHE A N 1
ATOM 1557 C CA . PHE A 1 210 ? -16.164 -8.488 1.905 1.00 90.94 210 PHE A CA 1
ATOM 1558 C C . PHE A 1 210 ? -15.477 -8.655 3.267 1.00 90.94 210 PHE A C 1
ATOM 1560 O O . PHE A 1 210 ? -16.153 -8.960 4.250 1.00 90.94 210 PHE A O 1
ATOM 1567 N N . ALA A 1 211 ? -14.167 -8.423 3.360 1.00 88.50 211 ALA A N 1
ATOM 1568 C CA . ALA A 1 211 ? -13.399 -8.572 4.593 1.00 88.50 211 ALA A CA 1
ATOM 1569 C C . ALA A 1 211 ? -13.821 -7.567 5.676 1.00 88.50 211 ALA A C 1
ATOM 1571 O O . ALA A 1 211 ? -13.952 -7.938 6.844 1.00 88.50 211 ALA A O 1
ATOM 1572 N N . VAL A 1 212 ? -14.090 -6.317 5.296 1.00 87.69 212 VAL A N 1
ATOM 1573 C CA . VAL A 1 212 ? -14.584 -5.268 6.201 1.00 87.69 212 VAL A CA 1
ATOM 1574 C C . VAL A 1 212 ? -16.012 -5.569 6.649 1.00 87.69 212 VAL A C 1
ATOM 1576 O O . VAL A 1 212 ? -16.311 -5.527 7.849 1.00 87.69 212 VAL A O 1
ATOM 1579 N N . VAL A 1 213 ? -16.887 -5.927 5.699 1.00 87.44 213 VAL A N 1
ATOM 1580 C CA . VAL A 1 213 ? -18.278 -6.280 5.985 1.00 87.44 213 VAL A CA 1
ATOM 1581 C C . VAL A 1 213 ? -18.301 -7.490 6.895 1.00 87.44 213 VAL A C 1
ATOM 1583 O O . VAL A 1 213 ? -18.781 -7.358 8.005 1.00 87.44 213 VAL A O 1
ATOM 1586 N N . THR A 1 214 ? -17.768 -8.645 6.519 1.00 84.38 214 THR A N 1
ATOM 1587 C CA . THR A 1 214 ? -17.848 -9.871 7.338 1.00 84.38 214 THR A CA 1
ATOM 1588 C C . THR A 1 214 ? -16.995 -9.837 8.606 1.00 84.38 214 THR A C 1
ATOM 1590 O O . THR A 1 214 ? -17.272 -10.583 9.541 1.00 84.38 214 THR A O 1
ATOM 1593 N N . GLY A 1 215 ? -15.995 -8.955 8.681 1.00 80.12 215 GLY A N 1
ATOM 1594 C C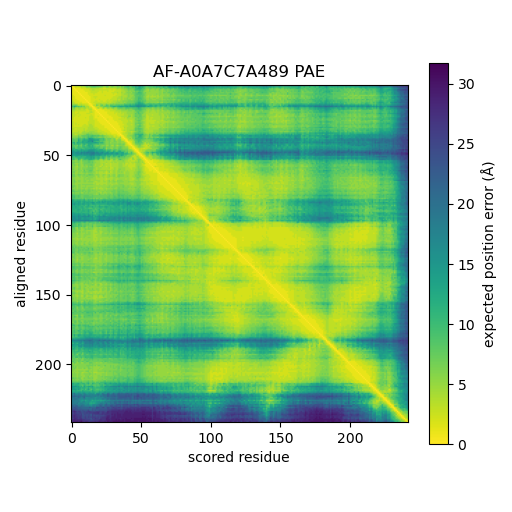A . GLY A 1 215 ? -14.977 -8.989 9.731 1.00 80.12 215 GLY A CA 1
ATOM 1595 C C . GLY A 1 215 ? -13.981 -10.136 9.565 1.00 80.12 215 GLY A C 1
ATOM 1596 O O . GLY A 1 215 ? -13.308 -10.505 10.525 1.00 80.12 215 GLY A O 1
ATOM 1597 N N . TRP A 1 216 ? -13.890 -10.710 8.363 1.00 82.00 216 TRP A N 1
ATOM 1598 C CA . TRP A 1 216 ? -12.961 -11.788 8.060 1.00 82.00 216 TRP A CA 1
ATOM 1599 C C . TRP A 1 216 ? -11.513 -11.343 8.290 1.00 82.00 216 TRP A C 1
ATOM 1601 O O . TRP A 1 216 ? -11.069 -10.340 7.726 1.00 82.00 216 TRP A O 1
ATOM 1611 N N . GLY A 1 217 ? -10.798 -12.082 9.145 1.00 78.31 217 GLY A N 1
ATOM 1612 C CA . GLY A 1 217 ? -9.417 -11.792 9.538 1.00 78.31 217 GLY A CA 1
ATOM 1613 C C . GLY A 1 217 ? -9.270 -10.614 10.507 1.00 78.31 217 GLY A C 1
ATOM 1614 O O . GLY A 1 217 ? -8.213 -9.988 10.525 1.00 78.31 217 GLY A O 1
ATOM 1615 N N . ARG A 1 218 ? -10.323 -10.241 11.249 1.00 80.56 218 ARG A N 1
ATOM 1616 C CA . ARG A 1 218 ? -10.231 -9.182 12.259 1.00 80.56 218 ARG A CA 1
ATOM 1617 C C . ARG A 1 218 ? -9.501 -9.679 13.503 1.00 80.56 218 ARG A C 1
ATOM 1619 O O . ARG A 1 218 ? -9.957 -10.603 14.169 1.00 80.56 218 ARG A O 1
ATOM 1626 N N . GLU A 1 219 ? -8.415 -8.994 13.822 1.00 82.44 219 GLU A N 1
ATOM 1627 C CA . GLU A 1 219 ? -7.611 -9.211 15.019 1.00 82.44 219 GLU A CA 1
ATOM 1628 C C . GLU A 1 219 ? -7.761 -8.018 15.962 1.00 82.44 219 GLU A C 1
ATOM 1630 O O . GLU A 1 219 ? -7.810 -6.861 15.529 1.00 82.44 219 GLU A O 1
ATOM 1635 N N . TYR A 1 220 ? -7.809 -8.309 17.254 1.00 81.25 220 TYR A N 1
ATOM 1636 C CA . TYR A 1 220 ? -7.850 -7.352 18.349 1.00 81.25 220 TYR A CA 1
ATOM 1637 C C . TYR A 1 220 ? -6.613 -7.519 19.229 1.00 81.25 220 TYR A C 1
ATOM 1639 O O . TYR A 1 220 ? -5.943 -8.551 19.185 1.00 81.25 220 TYR A O 1
ATOM 1647 N N . ILE A 1 221 ? -6.319 -6.507 20.040 1.00 77.25 221 ILE A N 1
ATOM 1648 C CA . ILE A 1 221 ? -5.235 -6.584 21.024 1.00 77.25 221 ILE A CA 1
ATOM 1649 C C . ILE A 1 221 ? -5.756 -7.325 22.262 1.00 77.25 221 ILE A C 1
ATOM 1651 O O . ILE A 1 221 ? -6.745 -6.904 22.873 1.00 77.25 221 ILE A O 1
ATOM 1655 N N . GLY A 1 222 ? -5.122 -8.448 22.596 1.00 74.00 222 GLY A N 1
ATOM 1656 C CA . GLY A 1 222 ? -5.424 -9.266 23.766 1.00 74.00 222 GLY A CA 1
ATOM 1657 C C . GLY A 1 222 ? -4.912 -8.656 25.078 1.00 74.00 222 GLY A C 1
ATOM 1658 O O . GLY A 1 222 ? -4.203 -7.650 25.053 1.00 74.00 222 GLY A O 1
ATOM 1659 N N . PRO A 1 223 ? -5.252 -9.260 26.232 1.00 66.75 223 PRO A N 1
ATOM 1660 C CA . PRO A 1 223 ? -4.854 -8.765 27.557 1.00 66.75 223 PRO A CA 1
ATOM 1661 C C . PRO A 1 223 ? -3.336 -8.608 27.726 1.00 66.75 223 PRO A C 1
ATOM 1663 O O . PRO A 1 223 ? -2.892 -7.652 28.354 1.00 66.75 223 PRO A O 1
ATOM 1666 N N . ASP A 1 224 ? -2.564 -9.500 27.101 1.00 68.06 224 ASP A N 1
ATOM 1667 C CA . ASP A 1 224 ? -1.097 -9.533 27.158 1.00 68.06 224 ASP A CA 1
ATOM 1668 C C . ASP A 1 224 ? -0.432 -8.922 25.906 1.00 68.06 224 ASP A C 1
ATOM 1670 O O . ASP A 1 224 ? 0.762 -9.090 25.680 1.00 68.06 224 ASP A O 1
ATOM 1674 N N . GLY A 1 225 ? -1.201 -8.229 25.054 1.00 66.25 225 GLY A N 1
ATOM 1675 C CA . GLY A 1 225 ? -0.718 -7.675 23.780 1.00 66.25 225 GLY A CA 1
ATOM 1676 C C . GLY A 1 225 ? -0.707 -8.664 22.606 1.00 66.25 225 GLY A C 1
ATOM 1677 O O . GLY A 1 225 ? -0.429 -8.261 21.478 1.00 66.25 225 GLY A O 1
ATOM 1678 N N . GLU A 1 226 ? -1.055 -9.929 22.847 1.00 77.31 226 GLU A N 1
ATOM 1679 C CA . GLU A 1 226 ? -1.178 -10.980 21.828 1.00 77.31 226 GLU A CA 1
ATOM 1680 C C . GLU A 1 226 ? -2.350 -10.709 20.856 1.00 77.31 226 GLU A C 1
ATOM 1682 O O . GLU A 1 226 ? -3.400 -10.209 21.282 1.00 77.31 226 GLU A O 1
ATOM 1687 N N . PRO A 1 227 ? -2.235 -11.056 19.561 1.00 73.50 227 PRO A N 1
ATOM 1688 C CA . PRO A 1 227 ? -3.329 -10.914 18.606 1.00 73.50 227 PRO A CA 1
ATOM 1689 C C . PRO A 1 227 ? -4.442 -11.931 18.906 1.00 73.50 227 PRO A C 1
ATOM 1691 O O . PRO A 1 227 ? -4.237 -13.143 18.852 1.00 73.50 227 PRO A O 1
ATOM 1694 N N . VAL A 1 228 ? -5.652 -11.447 19.197 1.00 78.56 228 VAL A N 1
ATOM 1695 C CA . VAL A 1 228 ? -6.827 -12.289 19.484 1.00 78.56 228 VAL A CA 1
ATOM 1696 C C . VAL A 1 228 ? -7.959 -12.036 18.489 1.00 78.56 228 VAL A C 1
ATOM 1698 O O . VAL A 1 228 ? -8.231 -10.905 18.102 1.00 78.56 228 VAL A O 1
ATOM 1701 N N . TYR A 1 229 ? -8.683 -13.085 18.095 1.00 74.44 229 TYR A N 1
ATOM 1702 C CA . TYR A 1 229 ? -9.810 -12.980 17.149 1.00 74.44 229 TYR A CA 1
ATOM 1703 C C . TYR A 1 229 ? -11.151 -12.599 17.807 1.00 74.44 229 TYR A C 1
ATOM 1705 O O . TYR A 1 229 ? -12.181 -12.520 17.136 1.00 74.44 229 TYR A O 1
ATOM 1713 N N . TYR A 1 230 ? -11.162 -12.357 19.120 1.00 68.94 230 TYR A N 1
ATOM 1714 C CA . TYR A 1 230 ? -12.331 -11.905 19.879 1.00 68.94 230 TYR A CA 1
ATOM 1715 C C . TYR A 1 230 ? -12.051 -10.544 20.514 1.00 68.94 230 TYR A C 1
ATOM 1717 O O . TYR A 1 230 ? -10.920 -10.272 20.892 1.00 68.94 230 TYR A O 1
ATOM 1725 N N . ASN A 1 231 ? -13.072 -9.697 20.669 1.00 66.06 231 ASN A N 1
ATOM 1726 C CA . ASN A 1 231 ? -12.913 -8.403 21.330 1.00 66.06 231 ASN A CA 1
ATOM 1727 C C . ASN A 1 231 ? -12.914 -8.585 22.865 1.00 66.06 231 ASN A C 1
ATOM 1729 O O . ASN A 1 231 ? -13.967 -8.907 23.427 1.00 66.06 231 ASN A O 1
ATOM 1733 N N . PRO A 1 232 ? -11.793 -8.362 23.580 1.00 59.69 232 PRO A N 1
ATOM 1734 C CA . PRO A 1 232 ? -11.745 -8.550 25.030 1.00 59.69 232 PRO A CA 1
ATOM 1735 C C . PRO A 1 232 ? -12.627 -7.545 25.785 1.00 59.69 232 PRO A C 1
ATOM 1737 O O . PRO A 1 232 ? -13.196 -7.896 26.817 1.00 59.69 232 PRO A O 1
ATOM 1740 N N . LYS A 1 233 ? -12.821 -6.329 25.244 1.00 57.25 233 LYS A N 1
ATOM 1741 C CA . LYS A 1 233 ? -13.646 -5.277 25.870 1.00 57.25 233 LYS A CA 1
ATOM 1742 C C . LYS A 1 233 ? -15.135 -5.660 25.936 1.00 57.25 233 LYS A C 1
ATOM 1744 O O . LYS A 1 233 ? -15.813 -5.311 26.897 1.00 57.25 233 LYS A O 1
ATOM 1749 N N . GLU A 1 234 ? -15.641 -6.432 24.970 1.00 55.19 234 GLU A N 1
ATOM 1750 C CA . GLU A 1 234 ? -17.021 -6.955 24.993 1.00 55.19 234 GLU A CA 1
ATOM 1751 C C . GLU A 1 234 ? -17.193 -8.156 25.935 1.00 55.19 234 GLU A C 1
ATOM 1753 O O . GLU A 1 234 ? -18.296 -8.401 26.424 1.00 55.19 234 GLU A O 1
ATOM 1758 N N . LYS A 1 235 ? -16.120 -8.914 26.196 1.00 47.75 235 LYS A N 1
ATOM 1759 C CA . LYS A 1 235 ? -16.165 -10.117 27.039 1.00 47.75 235 LYS A CA 1
ATOM 1760 C C . LYS A 1 235 ? -16.190 -9.761 28.529 1.00 47.75 235 LYS A C 1
ATOM 1762 O O . LYS A 1 235 ? -17.056 -10.245 29.249 1.00 47.75 235 LYS A O 1
ATOM 1767 N N . VAL A 1 236 ? -15.349 -8.812 28.950 1.00 51.12 236 VAL A N 1
ATOM 1768 C CA . VAL A 1 236 ? -15.317 -8.298 30.335 1.00 51.12 236 VAL A CA 1
ATOM 1769 C C . VAL A 1 236 ? -16.641 -7.614 30.712 1.00 51.12 236 VAL A C 1
ATOM 1771 O O . VAL A 1 236 ? -17.144 -7.789 31.817 1.00 51.12 236 VAL A O 1
ATOM 1774 N N . SER A 1 237 ? -17.275 -6.906 29.771 1.00 45.66 237 SER A N 1
ATOM 1775 C CA . SER A 1 237 ? -18.612 -6.322 29.963 1.00 45.66 237 SER A CA 1
ATOM 1776 C C . SER A 1 237 ? -19.709 -7.365 30.207 1.00 45.66 237 SER A C 1
ATOM 1778 O O . SER A 1 237 ? -20.700 -7.034 30.851 1.00 45.66 237 SER A O 1
ATOM 1780 N N . LYS A 1 238 ? -19.578 -8.585 29.676 1.00 42.88 238 LYS A N 1
ATOM 1781 C CA . LYS A 1 238 ? -20.560 -9.659 29.880 1.00 42.88 238 LYS A CA 1
ATOM 1782 C C . LYS A 1 238 ? -20.280 -10.461 31.148 1.00 42.88 238 LYS A C 1
ATOM 1784 O O . LYS A 1 238 ? -21.229 -10.867 31.804 1.00 42.88 238 LYS A O 1
ATOM 1789 N N . GLU A 1 239 ? -19.010 -10.641 31.504 1.00 45.41 239 GLU A N 1
ATOM 1790 C CA . GLU A 1 239 ? -18.593 -11.337 32.729 1.00 45.41 239 GLU A CA 1
ATOM 1791 C C . GLU A 1 239 ? -18.815 -10.500 34.002 1.00 45.41 239 GLU A C 1
ATOM 1793 O O . GLU A 1 239 ? -19.041 -11.075 35.053 1.00 45.41 239 GLU A O 1
ATOM 1798 N N . MET A 1 240 ? -18.826 -9.162 33.926 1.00 47.06 240 MET A N 1
ATOM 1799 C CA . MET A 1 240 ? -19.186 -8.293 35.068 1.00 47.06 240 MET A CA 1
ATOM 1800 C C . MET A 1 240 ? -20.701 -8.095 35.262 1.00 47.06 240 MET A C 1
ATOM 1802 O O . MET A 1 240 ? -21.116 -7.432 36.210 1.00 47.06 240 MET A O 1
ATOM 1806 N N . VAL A 1 241 ? -21.528 -8.601 34.341 1.00 49.12 241 VAL A N 1
ATOM 1807 C CA . VAL A 1 241 ? -23.002 -8.498 34.384 1.00 49.12 241 VAL A CA 1
ATOM 1808 C C . VAL A 1 241 ? -23.651 -9.848 34.747 1.00 49.12 241 VAL A C 1
ATOM 1810 O O . VAL A 1 241 ? -24.864 -9.909 34.945 1.00 49.12 241 VAL A O 1
ATOM 1813 N N . GLN A 1 242 ? -22.854 -10.916 34.871 1.00 39.88 242 GLN A N 1
ATOM 1814 C CA . GLN 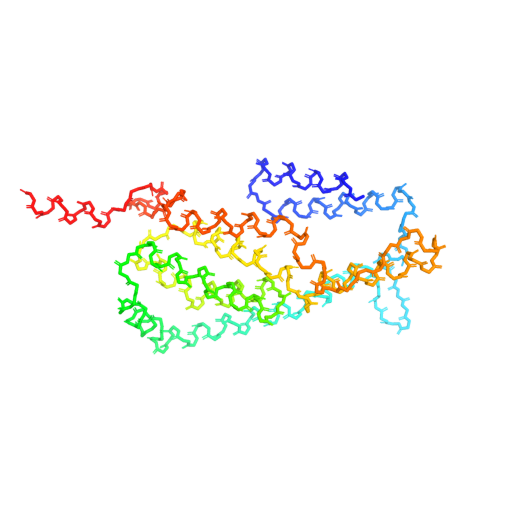A 1 242 ? -23.246 -12.206 35.454 1.00 39.88 242 GLN A CA 1
ATOM 1815 C C . GLN A 1 242 ? -22.761 -12.311 36.899 1.00 39.88 242 GLN A C 1
ATOM 1817 O O . GLN A 1 242 ? -23.479 -12.966 37.685 1.00 39.88 242 GLN A O 1
#